Protein AF-A0A4Y1RY99-F1 (afdb_monomer_lite)

Sequence (184 aa):
MVDDGVEVNDATVVSVLRACAETGALGVGRRVHGVVEGRGIGLKANVNSALIDMYAKCGCIRSARQVFDDIVDKDVFAWTAMISGLASHGHCQDAIDLFRKMQGFGIKPDERTMTAVLSACRNAGQVAEGYAYLRSMQNEYGVRPTIQHYGCMVDLLARAGHLKEAEEFIRKMPIEPMWLCVET

InterPro domains:
  IPR002885 Pentatricopeptide repeat [PF01535] (150-173)
  IPR002885 Pentatricopeptide repeat [PF13041] (74-121)
  IPR002885 Pentatricopeptide repeat [PS51375] (75-109)
  IPR002885 Pentatricopeptide repeat [TIGR00756] (49-76)
  IPR002885 Pentatricopeptide repeat [TIGR00756] (78-111)
  IPR011990 Tetratricopeptide-like helical domain superfamily [G3DSA:1.25.40.10] (6-127)
  IPR011990 Tetratricopeptide-like helical domain superfamily [G3DSA:1.25.40.10] (128-182)
  IPR046960 Pentatricopeptide repeat-containing protein At4g14850-like, plant [PTHR47926] (1-178)

Foldseek 3Di:
DDPPDPPDALVNLLVVLVVLLVVLVVVVLVVSVVVCVVVVVLLDQSNLLSSLSSCLSNVNLVSSVVSLVPHPDHAQSSLLSNLLSCLVNLVLVVSLVSVVVCVVVVHAHAPSSLLSNLSSCLSVLVLVVLVVSQVCCCVPRVHDDDPSSLVSNLSSCVVNVVNVVSVVSVVPDPDPDPVVPPDD

Secondary structure (DSSP, 8-state):
---------HHHHHHHHHHHHHHT-HHHHHHHHHHHHHTTGGGSHHHHHHHHHHHHHTT-HHHHHHHHHH-SS--HHHHHHHHHHHHHTT-HHHHHHHHHHHHHTTPPP-HHHHHHHHHHHHHHT-HHHHHHHHHHHHHTS-PPPPHHHHHHHHHHHHHTT-HHHHHHHHHH--PPPGGGGS--

pLDDT: mean 90.22, std 14.16, range [34.56, 98.62]

Organism: Prunus dulcis (NCBI:txid3755)

Structure (mmCIF, N/CA/C/O backbone):
data_AF-A0A4Y1RY99-F1
#
_entry.id   AF-A0A4Y1RY99-F1
#
loop_
_atom_site.group_PDB
_atom_site.id
_atom_site.type_symbol
_atom_site.label_atom_id
_atom_site.label_alt_id
_atom_site.label_comp_id
_atom_site.label_asym_id
_atom_site.label_entity_id
_atom_site.label_seq_id
_atom_site.pdbx_PDB_ins_code
_atom_site.Cartn_x
_atom_site.Cartn_y
_atom_site.Cartn_z
_atom_site.occupancy
_atom_site.B_iso_or_equiv
_atom_site.auth_seq_id
_atom_site.auth_comp_id
_atom_site.auth_asym_id
_atom_site.auth_atom_id
_atom_site.pdbx_PDB_model_num
ATOM 1 N N . MET A 1 1 ? 39.119 -0.200 -24.737 1.00 34.56 1 MET A N 1
ATOM 2 C CA . MET A 1 1 ? 39.310 -1.517 -24.101 1.00 34.56 1 MET A CA 1
ATOM 3 C C . MET A 1 1 ? 37.973 -1.879 -23.502 1.00 34.56 1 MET A C 1
ATOM 5 O O . MET A 1 1 ? 37.446 -1.061 -22.768 1.00 34.56 1 MET A O 1
ATOM 9 N N . VAL A 1 2 ? 37.422 -2.979 -24.016 1.00 38.78 2 VAL A N 1
ATOM 10 C CA . VAL A 1 2 ? 36.182 -3.688 -23.663 1.00 38.78 2 VAL A CA 1
ATOM 11 C C . VAL A 1 2 ? 35.351 -3.058 -22.539 1.00 38.78 2 VAL A C 1
ATOM 13 O O . VAL A 1 2 ? 35.744 -3.064 -21.379 1.00 38.78 2 VAL A O 1
ATOM 16 N N . ASP A 1 3 ? 34.205 -2.514 -22.949 1.00 44.84 3 ASP A N 1
ATOM 17 C CA . ASP A 1 3 ? 33.023 -2.289 -22.122 1.00 44.84 3 ASP A CA 1
ATOM 18 C C . ASP A 1 3 ? 32.632 -3.652 -21.535 1.00 44.84 3 ASP A C 1
ATOM 20 O O . ASP A 1 3 ? 32.071 -4.495 -22.238 1.00 44.84 3 ASP A O 1
ATOM 24 N N . ASP A 1 4 ? 33.048 -3.924 -20.295 1.00 43.06 4 ASP A N 1
ATOM 25 C CA . ASP A 1 4 ? 32.567 -5.079 -19.542 1.00 43.06 4 ASP A CA 1
ATOM 26 C C . ASP A 1 4 ? 31.076 -4.843 -19.304 1.00 43.06 4 ASP A C 1
ATOM 28 O O . ASP A 1 4 ? 30.662 -4.135 -18.383 1.00 43.06 4 ASP A O 1
ATOM 32 N N . GLY A 1 5 ? 30.276 -5.388 -20.220 1.00 45.81 5 GLY A N 1
ATOM 33 C CA . GLY A 1 5 ? 28.829 -5.320 -20.207 1.00 45.81 5 GLY A CA 1
ATOM 34 C C . GLY A 1 5 ? 28.297 -5.918 -18.916 1.00 45.81 5 GLY A C 1
ATOM 35 O O . GLY A 1 5 ? 28.083 -7.124 -18.816 1.00 45.81 5 GLY A O 1
ATOM 36 N N . VAL A 1 6 ? 28.054 -5.061 -17.925 1.00 57.09 6 VAL A N 1
ATOM 37 C CA . VAL A 1 6 ? 27.231 -5.409 -16.774 1.00 57.09 6 VAL A CA 1
ATOM 38 C C . VAL A 1 6 ? 25.838 -5.685 -17.325 1.00 57.09 6 VAL A C 1
ATOM 40 O O . VAL A 1 6 ? 25.083 -4.765 -17.653 1.00 57.09 6 VAL A O 1
ATOM 43 N N . GLU A 1 7 ? 25.504 -6.964 -17.481 1.00 60.34 7 GLU A N 1
ATOM 44 C CA . GLU A 1 7 ? 24.145 -7.367 -17.805 1.00 60.34 7 GLU A CA 1
ATOM 45 C C . GLU A 1 7 ? 23.221 -6.844 -16.708 1.00 60.34 7 GLU A C 1
ATOM 47 O O . GLU A 1 7 ? 23.284 -7.255 -15.548 1.00 60.34 7 GLU A O 1
ATOM 52 N N . VAL A 1 8 ? 22.371 -5.885 -17.080 1.00 68.94 8 VAL A N 1
ATOM 53 C CA . VAL A 1 8 ? 21.318 -5.372 -16.209 1.00 68.94 8 VAL A CA 1
ATOM 54 C C . VAL A 1 8 ? 20.402 -6.539 -15.859 1.00 68.94 8 VAL A C 1
ATOM 56 O O . VAL A 1 8 ? 19.593 -6.970 -16.681 1.00 68.94 8 VAL A O 1
ATOM 59 N N . ASN A 1 9 ? 20.557 -7.043 -14.641 1.00 80.62 9 ASN A N 1
ATOM 60 C CA . ASN A 1 9 ? 19.712 -8.075 -14.067 1.00 80.62 9 ASN A CA 1
ATOM 61 C C . ASN A 1 9 ? 18.640 -7.443 -13.164 1.00 80.62 9 ASN A C 1
ATOM 63 O O . ASN A 1 9 ? 18.664 -6.245 -12.861 1.00 80.62 9 ASN A O 1
ATOM 67 N N . ASP A 1 10 ? 17.677 -8.247 -12.722 1.00 84.75 10 ASP A N 1
ATOM 68 C CA . ASP A 1 10 ? 16.528 -7.754 -11.954 1.00 84.75 10 ASP A CA 1
ATOM 69 C C . ASP A 1 10 ? 16.945 -7.092 -10.639 1.00 84.75 10 ASP A C 1
ATOM 71 O O . ASP A 1 10 ? 16.304 -6.142 -10.199 1.00 84.75 10 ASP A O 1
ATOM 75 N N . ALA A 1 11 ? 18.024 -7.569 -10.010 1.00 87.44 11 ALA A N 1
ATOM 76 C CA . ALA A 1 11 ? 18.517 -7.009 -8.758 1.00 87.44 11 ALA A CA 1
ATOM 77 C C . ALA A 1 11 ? 19.041 -5.580 -8.958 1.00 87.44 11 ALA A C 1
ATOM 79 O O . ALA A 1 11 ? 18.743 -4.704 -8.143 1.00 87.44 11 ALA A O 1
ATOM 80 N N . THR A 1 12 ? 19.748 -5.324 -10.064 1.00 90.50 12 THR A N 1
ATOM 81 C CA . THR A 1 12 ? 20.176 -3.975 -10.464 1.00 90.50 12 THR A CA 1
ATOM 82 C C . THR A 1 12 ? 18.978 -3.072 -10.747 1.00 90.50 12 THR A C 1
ATOM 84 O O . THR A 1 12 ? 18.949 -1.925 -10.310 1.00 90.50 12 THR A O 1
ATOM 87 N N . VAL A 1 13 ? 17.957 -3.575 -11.444 1.00 92.38 13 VAL A N 1
ATOM 88 C CA . VAL A 1 13 ? 16.736 -2.798 -11.711 1.00 92.38 13 VAL A CA 1
ATOM 89 C C . VAL A 1 13 ? 16.025 -2.441 -10.407 1.00 92.38 13 VAL A C 1
ATOM 91 O O . VAL A 1 13 ? 15.715 -1.275 -10.172 1.00 92.38 13 VAL A O 1
ATOM 94 N N . VAL A 1 14 ? 15.793 -3.424 -9.535 1.00 94.44 14 VAL A N 1
ATOM 95 C CA . VAL A 1 14 ? 15.091 -3.226 -8.262 1.00 94.44 14 VAL A CA 1
ATOM 96 C C . VAL A 1 14 ? 15.843 -2.246 -7.361 1.00 94.44 14 VAL A C 1
ATOM 98 O O . VAL A 1 14 ? 15.207 -1.401 -6.732 1.00 94.44 14 VAL A O 1
ATOM 101 N N . SER A 1 15 ? 17.176 -2.312 -7.298 1.00 95.06 15 SER A N 1
ATOM 102 C CA . SER A 1 15 ? 17.961 -1.378 -6.482 1.00 95.06 15 SER A CA 1
ATOM 103 C C . SER A 1 15 ? 17.860 0.060 -6.997 1.00 95.06 15 SER A C 1
ATOM 105 O O . SER A 1 15 ? 17.618 0.973 -6.206 1.00 95.06 15 SER A O 1
ATOM 107 N N . VAL A 1 16 ? 17.943 0.266 -8.316 1.00 95.81 16 VAL A N 1
ATOM 108 C CA . VAL A 1 16 ? 17.782 1.594 -8.928 1.00 95.81 16 VAL A CA 1
ATOM 109 C C . VAL A 1 16 ? 16.363 2.127 -8.727 1.00 95.81 16 VAL A C 1
ATOM 111 O O . VAL A 1 16 ? 16.195 3.297 -8.383 1.00 95.81 16 VAL A O 1
ATOM 114 N N . LEU A 1 17 ? 15.334 1.290 -8.895 1.00 96.88 17 LEU A N 1
ATOM 115 C CA . LEU A 1 17 ? 13.941 1.688 -8.669 1.00 96.88 17 LEU A CA 1
ATOM 116 C C . LEU A 1 17 ? 13.694 2.107 -7.217 1.00 96.88 17 LEU A C 1
ATOM 118 O O . LEU A 1 17 ? 13.035 3.121 -6.993 1.00 96.88 17 LEU A O 1
ATOM 122 N N . ARG A 1 18 ? 14.268 1.392 -6.241 1.00 96.50 18 ARG A N 1
ATOM 123 C CA . ARG A 1 18 ? 14.205 1.775 -4.821 1.00 96.50 18 ARG A CA 1
ATOM 124 C C . ARG A 1 18 ? 14.869 3.124 -4.565 1.00 96.50 18 ARG A C 1
ATOM 126 O O . ARG A 1 18 ? 14.243 3.989 -3.961 1.00 96.50 18 ARG A O 1
ATOM 133 N N . ALA A 1 19 ? 16.071 3.344 -5.098 1.00 97.56 19 ALA A N 1
ATOM 134 C CA . ALA A 1 19 ? 16.746 4.635 -4.980 1.00 97.56 19 ALA A CA 1
ATOM 135 C C . ALA A 1 19 ? 15.913 5.770 -5.604 1.00 97.56 19 ALA A C 1
ATOM 137 O O . ALA A 1 19 ? 15.808 6.856 -5.033 1.00 97.56 19 ALA A O 1
ATOM 138 N N . CYS A 1 20 ? 15.258 5.521 -6.744 1.00 97.75 20 CYS A N 1
ATOM 139 C CA . CYS A 1 20 ? 14.341 6.486 -7.354 1.00 97.75 20 CYS A CA 1
ATOM 140 C C . CYS A 1 20 ? 13.121 6.760 -6.468 1.00 97.75 20 CYS A C 1
ATOM 142 O O . CYS A 1 20 ? 12.706 7.909 -6.354 1.00 97.75 20 CYS A O 1
ATOM 144 N N . ALA A 1 21 ? 12.564 5.727 -5.836 1.00 97.25 21 ALA A N 1
ATOM 145 C CA . ALA A 1 21 ? 11.427 5.842 -4.933 1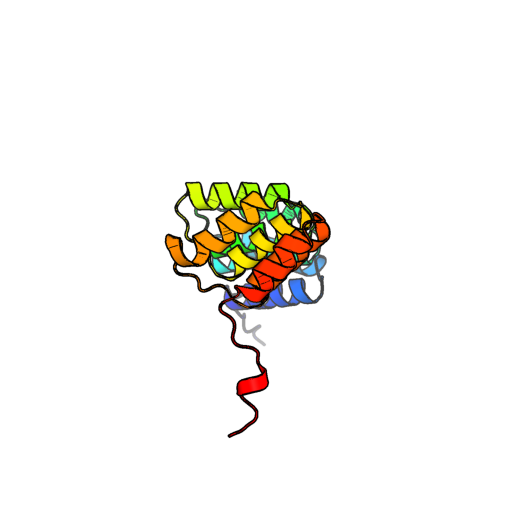.00 97.25 21 ALA A CA 1
ATOM 146 C C . ALA A 1 21 ? 11.757 6.693 -3.694 1.00 97.25 21 ALA A C 1
ATOM 148 O O . ALA A 1 21 ? 10.938 7.498 -3.264 1.00 97.25 21 ALA A O 1
ATOM 149 N N . GLU A 1 22 ? 12.963 6.540 -3.145 1.00 96.69 22 GLU A N 1
ATOM 150 C CA . GLU A 1 22 ? 13.444 7.285 -1.973 1.00 96.69 22 GLU A CA 1
ATOM 151 C C . GLU A 1 22 ? 13.812 8.738 -2.299 1.00 96.69 22 GLU A C 1
ATOM 153 O O . GLU A 1 22 ? 13.601 9.632 -1.484 1.00 96.69 22 GLU A O 1
ATOM 158 N N . THR A 1 23 ? 14.343 8.987 -3.498 1.00 96.75 23 THR A N 1
ATOM 159 C CA . THR A 1 23 ? 14.783 10.325 -3.937 1.00 96.75 23 THR A CA 1
ATOM 160 C C . THR A 1 23 ? 13.725 11.095 -4.729 1.00 96.75 23 THR A C 1
ATOM 162 O O . THR A 1 23 ? 13.947 12.249 -5.090 1.00 96.75 23 THR A O 1
ATOM 165 N N . GLY A 1 24 ? 12.585 10.470 -5.042 1.00 95.94 24 GLY A N 1
ATOM 166 C CA . GLY A 1 24 ? 11.554 11.048 -5.908 1.00 95.94 24 GLY A CA 1
ATOM 167 C C . GLY A 1 24 ? 12.001 11.234 -7.365 1.00 95.94 24 GLY A C 1
ATOM 168 O O . GLY A 1 24 ? 11.433 12.057 -8.087 1.00 95.94 24 GLY A O 1
ATOM 169 N N . ALA A 1 25 ? 13.021 10.501 -7.826 1.00 97.31 25 ALA A N 1
ATOM 170 C CA . ALA A 1 25 ? 13.626 10.653 -9.151 1.00 97.31 25 ALA A CA 1
ATOM 171 C C . ALA A 1 25 ? 12.774 10.031 -10.281 1.00 97.31 25 ALA A C 1
ATOM 173 O O . ALA A 1 25 ? 13.224 9.158 -11.029 1.00 97.31 25 ALA A O 1
ATOM 174 N N . LEU A 1 26 ? 11.541 10.519 -10.458 1.00 97.81 26 LEU A N 1
ATOM 175 C CA . LEU A 1 26 ? 10.558 9.999 -11.419 1.00 97.81 26 LEU A CA 1
ATOM 176 C C . LEU A 1 26 ? 11.094 9.921 -12.856 1.00 97.81 26 LEU A C 1
ATOM 178 O O . LEU A 1 26 ? 10.798 8.979 -13.592 1.00 97.81 26 LEU A O 1
ATOM 182 N N . GLY A 1 27 ? 11.889 10.911 -13.271 1.00 98.00 27 GLY A N 1
ATOM 183 C CA . GLY A 1 27 ? 12.481 10.949 -14.609 1.00 98.00 27 GLY A CA 1
ATOM 184 C C . GLY A 1 27 ? 13.456 9.798 -14.869 1.00 98.00 27 GLY A C 1
ATOM 185 O O . GLY A 1 27 ? 13.501 9.290 -15.988 1.00 98.00 27 GLY A O 1
ATOM 186 N N . VAL A 1 28 ? 14.205 9.364 -13.850 1.00 97.25 28 VAL A N 1
ATOM 187 C CA . VAL A 1 28 ? 15.089 8.189 -13.934 1.00 97.25 28 VAL A CA 1
ATOM 188 C C . VAL A 1 28 ? 14.249 6.916 -13.895 1.00 97.25 28 VAL A C 1
ATOM 190 O O . VAL A 1 28 ? 14.402 6.068 -14.771 1.00 97.25 28 VAL A O 1
ATOM 193 N N . GLY A 1 29 ? 13.291 6.832 -12.968 1.00 97.19 29 GLY A N 1
ATOM 194 C CA . GLY A 1 29 ? 12.382 5.691 -12.846 1.00 97.19 29 GLY A CA 1
ATOM 195 C C . GLY A 1 29 ? 11.637 5.359 -14.145 1.00 97.19 29 GLY A C 1
ATOM 196 O O . GLY A 1 29 ? 11.574 4.197 -14.532 1.00 97.19 29 GLY A O 1
ATOM 197 N N . ARG A 1 30 ? 11.161 6.370 -14.889 1.00 97.75 30 ARG A N 1
ATOM 198 C CA . ARG A 1 30 ? 10.525 6.175 -16.209 1.00 97.75 30 ARG A CA 1
ATOM 199 C C . ARG A 1 30 ? 11.474 5.595 -17.258 1.00 97.75 30 ARG A C 1
ATOM 201 O O . ARG A 1 30 ? 11.059 4.749 -18.042 1.00 97.75 30 ARG A O 1
ATOM 208 N N . ARG A 1 31 ? 12.738 6.032 -17.283 1.00 96.38 31 ARG A N 1
ATOM 209 C CA . ARG A 1 31 ? 13.740 5.481 -18.215 1.00 96.38 31 ARG A CA 1
ATOM 210 C C . ARG A 1 31 ? 14.034 4.024 -17.885 1.00 96.38 31 ARG A C 1
ATOM 212 O O . ARG A 1 31 ? 14.090 3.200 -18.788 1.00 96.38 31 ARG A O 1
ATOM 219 N N . VAL A 1 32 ? 14.176 3.713 -16.595 1.00 94.50 32 VAL A N 1
ATOM 220 C CA . VAL A 1 32 ? 14.372 2.338 -16.122 1.00 94.50 32 VAL A CA 1
ATOM 221 C C . VAL A 1 32 ? 13.173 1.471 -16.492 1.00 94.50 32 VAL A C 1
ATOM 223 O O . VAL A 1 32 ? 13.373 0.382 -17.016 1.00 94.50 32 VAL A O 1
ATOM 226 N N . HIS A 1 33 ? 11.944 1.963 -16.317 1.00 95.38 33 HIS A N 1
ATOM 227 C CA . HIS A 1 33 ? 10.743 1.240 -16.734 1.00 95.38 33 HIS A CA 1
ATOM 228 C C . HIS A 1 33 ? 10.754 0.914 -18.240 1.00 95.38 33 HIS A C 1
ATOM 230 O O . HIS A 1 33 ? 10.561 -0.241 -18.604 1.00 95.38 33 HIS A O 1
ATOM 236 N N . GLY A 1 34 ? 11.114 1.869 -19.106 1.00 93.75 34 GLY A N 1
ATOM 237 C CA . GLY A 1 34 ? 11.253 1.597 -20.544 1.00 93.75 34 GLY A CA 1
ATOM 238 C C . GLY A 1 34 ? 12.332 0.553 -20.879 1.00 93.75 34 GLY A C 1
ATOM 239 O O . GLY A 1 34 ? 12.156 -0.255 -21.789 1.00 93.75 34 GLY A O 1
ATOM 240 N N . VAL A 1 35 ? 13.439 0.508 -20.122 1.00 90.88 35 VAL A N 1
ATOM 241 C CA . VAL A 1 35 ? 14.458 -0.556 -20.255 1.00 90.88 35 VAL A CA 1
ATOM 242 C C . VAL A 1 35 ? 13.903 -1.915 -19.822 1.00 90.88 35 VAL A C 1
ATOM 244 O O . VAL A 1 35 ? 14.194 -2.926 -20.461 1.00 90.88 35 VAL A O 1
ATOM 247 N N . VAL A 1 36 ? 13.106 -1.944 -18.753 1.00 90.62 36 VAL A N 1
ATOM 248 C CA . VAL A 1 36 ? 12.454 -3.158 -18.243 1.00 90.62 36 VAL A CA 1
ATOM 249 C C . VAL A 1 36 ? 11.488 -3.738 -19.276 1.00 90.62 36 VAL A C 1
ATOM 251 O O . VAL A 1 36 ? 11.541 -4.943 -19.531 1.00 90.62 36 VAL A O 1
ATOM 254 N N . GLU A 1 37 ? 10.664 -2.895 -19.902 1.00 89.44 37 GLU A N 1
ATOM 255 C CA . GLU A 1 37 ? 9.744 -3.288 -20.978 1.00 89.44 37 GLU A CA 1
ATOM 256 C C . GLU A 1 37 ? 10.510 -3.789 -22.209 1.00 89.44 37 GLU A C 1
ATOM 258 O O . GLU A 1 37 ? 10.263 -4.896 -22.686 1.00 89.44 37 GLU A O 1
ATOM 263 N N . GLY A 1 38 ? 11.510 -3.030 -22.675 1.00 87.06 38 GLY A N 1
ATOM 264 C CA . GLY A 1 38 ? 12.289 -3.374 -23.869 1.00 87.06 38 GLY A CA 1
ATOM 265 C C . GLY A 1 38 ? 13.112 -4.663 -23.750 1.00 87.06 38 GLY A C 1
ATOM 266 O O . GLY A 1 38 ? 13.481 -5.246 -24.767 1.00 87.06 38 GLY A O 1
ATOM 267 N N . ARG A 1 39 ? 13.398 -5.124 -22.525 1.00 84.38 39 ARG A N 1
ATOM 268 C CA . ARG A 1 39 ? 14.144 -6.365 -22.249 1.00 84.38 39 ARG A CA 1
ATOM 269 C C . ARG A 1 39 ? 13.267 -7.521 -21.755 1.00 84.38 39 ARG A C 1
ATOM 271 O O . ARG A 1 39 ? 13.800 -8.586 -21.459 1.00 84.38 39 ARG A O 1
ATOM 278 N N . GLY A 1 40 ? 11.954 -7.323 -21.609 1.00 78.75 40 GLY A N 1
ATOM 279 C CA . GLY A 1 40 ? 11.049 -8.339 -21.053 1.00 78.75 40 GLY A CA 1
ATOM 280 C C . GLY A 1 40 ? 11.297 -8.668 -19.572 1.00 78.75 40 GLY A C 1
ATOM 281 O O . GLY A 1 40 ? 10.831 -9.691 -19.074 1.00 78.75 40 GLY A O 1
ATOM 282 N N . ILE A 1 41 ? 12.019 -7.808 -18.845 1.00 78.88 41 ILE A N 1
ATOM 283 C CA . ILE A 1 41 ? 12.329 -7.989 -17.415 1.00 78.88 41 ILE A CA 1
ATOM 284 C C . ILE A 1 41 ? 11.069 -7.771 -16.550 1.00 78.88 41 ILE A C 1
ATOM 286 O O . ILE A 1 41 ? 10.960 -8.321 -15.453 1.00 78.88 41 ILE A O 1
ATOM 290 N N . GLY A 1 42 ? 10.081 -7.030 -17.067 1.00 71.19 42 GLY A N 1
ATOM 291 C CA . GLY A 1 42 ? 8.814 -6.709 -16.392 1.00 71.19 42 GLY A CA 1
ATOM 292 C C . GLY A 1 42 ? 7.877 -7.900 -16.172 1.00 71.19 42 GLY A C 1
ATOM 293 O O . GLY A 1 42 ? 6.803 -7.751 -15.610 1.00 71.19 42 GLY A O 1
ATOM 294 N N . LEU A 1 43 ? 8.259 -9.110 -16.580 1.00 73.12 43 LEU A N 1
ATOM 295 C CA . LEU A 1 43 ? 7.497 -10.322 -16.262 1.00 73.12 43 LEU A CA 1
ATOM 296 C C . LEU A 1 43 ? 7.740 -10.816 -14.827 1.00 73.12 43 LEU A C 1
ATOM 298 O O . LEU A 1 43 ? 7.041 -11.708 -14.353 1.00 73.12 43 LEU A O 1
ATOM 302 N N . LYS A 1 44 ? 8.735 -10.261 -14.126 1.00 83.81 44 LYS A N 1
ATOM 303 C CA . LYS A 1 44 ? 9.139 -10.728 -12.797 1.00 83.81 44 LYS A CA 1
ATOM 304 C C . LYS A 1 44 ? 8.462 -9.929 -11.689 1.00 83.81 44 LYS A C 1
ATOM 306 O O . LYS A 1 44 ? 8.506 -8.699 -11.658 1.00 83.81 44 LYS A O 1
ATOM 311 N N . ALA A 1 45 ? 7.877 -10.644 -10.732 1.00 87.06 45 ALA A N 1
ATOM 312 C CA . ALA A 1 45 ? 7.025 -10.054 -9.702 1.00 87.06 45 ALA A CA 1
ATOM 313 C C . ALA A 1 45 ? 7.755 -9.049 -8.781 1.00 87.06 45 ALA A C 1
ATOM 315 O O . ALA A 1 45 ? 7.205 -8.009 -8.407 1.00 87.06 45 ALA A O 1
ATOM 316 N N . ASN A 1 46 ? 9.036 -9.291 -8.485 1.00 90.00 46 ASN A N 1
ATOM 317 C CA . ASN A 1 46 ? 9.875 -8.371 -7.708 1.00 90.00 46 ASN A CA 1
ATOM 318 C C . ASN A 1 46 ? 10.148 -7.038 -8.435 1.00 90.00 46 ASN A C 1
ATOM 320 O O . ASN A 1 46 ? 10.264 -6.001 -7.784 1.00 90.00 46 ASN A O 1
ATOM 324 N N . VAL A 1 47 ? 10.236 -7.047 -9.768 1.00 93.81 47 VAL A N 1
ATOM 325 C CA . VAL A 1 47 ? 10.420 -5.834 -10.579 1.00 93.81 47 VAL A CA 1
ATOM 326 C C . VAL A 1 47 ? 9.115 -5.050 -10.646 1.00 93.81 47 VAL A C 1
ATOM 328 O O . VAL A 1 47 ? 9.121 -3.838 -10.440 1.00 93.81 47 VAL A O 1
ATOM 331 N N . ASN A 1 48 ? 7.990 -5.737 -10.842 1.00 94.25 48 ASN A N 1
ATOM 332 C CA . ASN A 1 48 ? 6.673 -5.104 -10.907 1.00 94.25 48 ASN A CA 1
ATOM 333 C C . ASN A 1 48 ? 6.278 -4.426 -9.594 1.00 94.25 48 ASN A C 1
ATOM 335 O O . ASN A 1 48 ? 5.875 -3.264 -9.595 1.00 94.25 48 ASN A O 1
ATOM 339 N N . SER A 1 49 ? 6.470 -5.100 -8.459 1.00 95.44 49 SER A N 1
ATOM 340 C CA . SER A 1 49 ? 6.244 -4.491 -7.142 1.00 95.44 49 SER A CA 1
ATOM 341 C C . SER A 1 49 ? 7.162 -3.283 -6.894 1.00 95.44 49 SER A C 1
ATOM 343 O O . SER A 1 49 ? 6.702 -2.270 -6.366 1.00 95.44 49 SER A O 1
ATOM 345 N N . ALA A 1 50 ? 8.426 -3.331 -7.338 1.00 96.25 50 ALA A N 1
ATOM 346 C CA . ALA A 1 50 ? 9.346 -2.193 -7.253 1.00 96.25 50 ALA A CA 1
ATOM 347 C C . ALA A 1 50 ? 8.942 -1.018 -8.164 1.00 96.25 50 ALA A C 1
ATOM 349 O O . ALA A 1 50 ? 9.094 0.136 -7.766 1.00 96.25 50 ALA A O 1
ATOM 350 N N . LEU A 1 51 ? 8.405 -1.285 -9.359 1.00 97.50 51 LEU A N 1
ATOM 351 C CA . LEU A 1 51 ? 7.872 -0.254 -10.255 1.00 97.50 51 LEU A CA 1
ATOM 352 C C . LEU A 1 51 ? 6.642 0.431 -9.653 1.00 97.50 51 LEU A C 1
ATOM 354 O O . LEU A 1 51 ? 6.574 1.661 -9.664 1.00 97.50 51 LEU A O 1
ATOM 358 N N . ILE A 1 52 ? 5.705 -0.342 -9.092 1.00 98.31 52 ILE A N 1
ATOM 359 C CA . ILE A 1 52 ? 4.518 0.191 -8.405 1.00 98.31 52 ILE A CA 1
ATOM 360 C C . ILE A 1 52 ? 4.946 1.093 -7.241 1.00 98.31 52 ILE A C 1
ATOM 362 O O . ILE A 1 52 ? 4.501 2.239 -7.169 1.00 98.31 52 ILE A O 1
ATOM 366 N N . ASP A 1 53 ? 5.838 0.611 -6.365 1.00 97.62 53 ASP A N 1
ATOM 367 C CA . ASP A 1 53 ? 6.340 1.377 -5.213 1.00 97.62 53 ASP A CA 1
ATOM 368 C C . ASP A 1 53 ? 7.064 2.659 -5.653 1.00 97.62 53 ASP A C 1
ATOM 370 O O . ASP A 1 53 ? 6.807 3.733 -5.107 1.00 97.62 53 ASP A O 1
ATOM 374 N N . MET A 1 54 ? 7.909 2.575 -6.687 1.00 98.25 54 MET A N 1
ATOM 375 C CA . MET A 1 54 ? 8.617 3.728 -7.247 1.00 98.25 54 MET A CA 1
ATOM 376 C C . MET A 1 54 ? 7.649 4.778 -7.787 1.00 98.25 54 MET A C 1
ATOM 378 O O . MET A 1 54 ? 7.747 5.944 -7.400 1.00 98.25 54 MET A O 1
ATOM 382 N N . TYR A 1 55 ? 6.689 4.392 -8.632 1.00 98.62 55 TYR A N 1
ATOM 383 C CA . TYR A 1 55 ? 5.719 5.342 -9.174 1.00 98.62 55 TYR A CA 1
ATOM 384 C C . TYR A 1 55 ? 4.840 5.947 -8.085 1.00 98.62 55 TYR A C 1
ATOM 386 O O . TYR A 1 55 ? 4.595 7.154 -8.122 1.00 98.62 55 TYR A O 1
ATOM 394 N N . ALA A 1 56 ? 4.391 5.140 -7.119 1.00 98.06 56 ALA A N 1
ATOM 395 C CA . ALA A 1 56 ? 3.604 5.620 -5.995 1.00 98.06 56 ALA A CA 1
ATOM 396 C C . ALA A 1 56 ? 4.403 6.650 -5.188 1.00 98.06 56 ALA A C 1
ATOM 398 O O . ALA A 1 56 ? 3.970 7.789 -5.076 1.00 98.06 56 ALA A O 1
ATOM 399 N N . LYS A 1 57 ? 5.604 6.321 -4.701 1.00 97.56 57 LYS A N 1
ATOM 400 C CA . LYS A 1 57 ? 6.421 7.249 -3.895 1.00 97.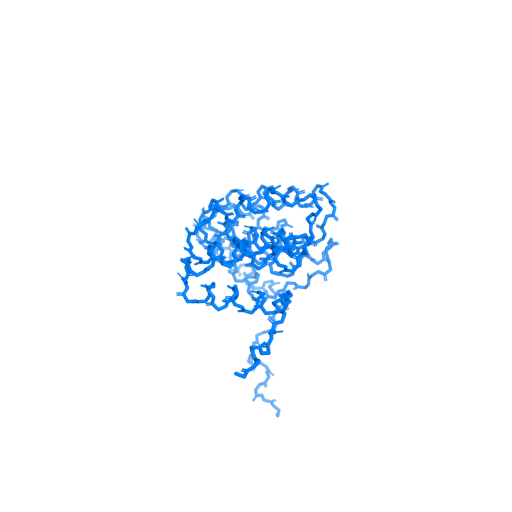56 57 LYS A CA 1
ATOM 401 C C . LYS A 1 57 ? 6.881 8.493 -4.656 1.00 97.56 57 LYS A C 1
ATOM 403 O O . LYS A 1 57 ? 7.040 9.547 -4.053 1.00 97.56 57 LYS A O 1
ATOM 408 N N . CYS A 1 58 ? 7.006 8.413 -5.980 1.00 97.69 58 CYS A N 1
ATOM 409 C CA . CYS A 1 58 ? 7.241 9.574 -6.841 1.00 97.69 58 CYS A CA 1
ATOM 410 C C . CYS A 1 58 ? 5.991 10.451 -7.078 1.00 97.69 58 CYS A C 1
ATOM 412 O O . CYS A 1 58 ? 6.027 11.343 -7.927 1.00 97.69 58 CYS A O 1
ATOM 414 N N . GLY A 1 59 ? 4.865 10.185 -6.409 1.00 96.12 59 GLY A N 1
ATOM 415 C CA . GLY A 1 59 ? 3.625 10.952 -6.556 1.00 96.12 59 GLY A CA 1
ATOM 416 C C . GLY A 1 59 ? 2.831 10.637 -7.829 1.00 96.12 59 GLY A C 1
ATOM 417 O O . GLY A 1 59 ? 1.892 11.353 -8.173 1.00 96.12 59 GLY A O 1
ATOM 418 N N . CYS A 1 60 ? 3.185 9.580 -8.563 1.00 97.56 60 CYS A N 1
ATOM 419 C CA . CYS A 1 60 ? 2.570 9.218 -9.839 1.00 97.56 60 CYS A CA 1
ATOM 420 C C . CYS A 1 60 ? 1.663 7.986 -9.698 1.00 97.56 60 CYS A C 1
ATOM 422 O O . CYS A 1 60 ? 1.831 6.973 -10.381 1.00 97.56 60 CYS A O 1
ATOM 424 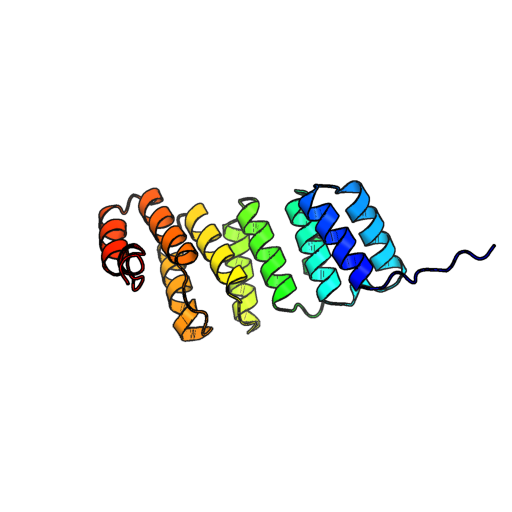N N . ILE A 1 61 ? 0.661 8.089 -8.820 1.00 98.06 61 ILE A N 1
ATOM 425 C CA . ILE A 1 61 ? -0.218 6.968 -8.449 1.00 98.06 61 ILE A CA 1
ATOM 426 C C . ILE A 1 61 ? -0.961 6.342 -9.642 1.00 98.06 61 ILE A C 1
ATOM 428 O O . ILE A 1 61 ? -1.205 5.140 -9.659 1.00 98.06 61 ILE A O 1
ATOM 432 N N . ARG A 1 62 ? -1.266 7.128 -10.685 1.00 97.56 62 ARG A N 1
ATOM 433 C CA . ARG A 1 62 ? -1.901 6.625 -11.916 1.00 97.56 62 ARG A CA 1
ATOM 434 C C . ARG A 1 62 ? -1.001 5.656 -12.682 1.00 97.56 62 ARG A C 1
ATOM 436 O O . ARG A 1 62 ? -1.481 4.628 -13.141 1.00 97.56 62 ARG A O 1
ATOM 443 N N . SER A 1 63 ? 0.293 5.959 -12.796 1.00 98.06 63 SER A N 1
ATOM 444 C CA . SER A 1 63 ? 1.255 5.055 -13.439 1.00 98.06 63 SER A CA 1
ATOM 445 C C . SER A 1 63 ? 1.522 3.823 -12.579 1.00 98.06 63 SER A C 1
ATOM 447 O O . SER A 1 63 ? 1.620 2.731 -13.123 1.00 98.06 63 SER A O 1
ATOM 449 N N . ALA A 1 64 ? 1.548 3.968 -11.249 1.00 98.31 64 ALA A N 1
ATOM 450 C CA . ALA A 1 64 ? 1.600 2.816 -10.347 1.00 98.31 64 ALA A CA 1
ATOM 451 C C . ALA A 1 64 ? 0.401 1.882 -10.574 1.00 98.31 64 ALA A C 1
ATOM 453 O O . ALA A 1 64 ? 0.566 0.669 -10.686 1.00 98.31 64 ALA A O 1
ATOM 454 N N . ARG A 1 65 ? -0.798 2.461 -10.719 1.00 98.12 65 ARG A N 1
ATOM 455 C CA . ARG A 1 65 ? -2.022 1.713 -10.993 1.00 98.12 65 ARG A CA 1
ATOM 456 C C . ARG A 1 65 ? -2.002 1.012 -12.349 1.00 98.12 65 ARG A C 1
ATOM 458 O O . ARG A 1 65 ? -2.426 -0.132 -12.417 1.00 98.12 65 ARG A O 1
ATOM 465 N N . GLN A 1 66 ? -1.487 1.669 -13.385 1.00 97.44 66 GLN A N 1
ATOM 466 C CA . GLN A 1 66 ? -1.330 1.062 -14.705 1.00 97.44 66 GLN A CA 1
ATOM 467 C C . GLN A 1 66 ? -0.421 -0.172 -14.643 1.00 97.44 66 GLN A C 1
ATOM 469 O O . GLN A 1 66 ? -0.851 -1.250 -15.031 1.00 97.44 66 GLN A O 1
ATOM 474 N N . VAL A 1 67 ? 0.774 -0.039 -14.049 1.00 96.88 67 VAL A N 1
ATOM 475 C CA . VAL A 1 67 ? 1.690 -1.178 -13.860 1.00 96.88 67 VAL A CA 1
ATOM 476 C C . VAL A 1 67 ? 1.002 -2.300 -13.090 1.00 96.88 67 VAL A C 1
ATOM 478 O O . VAL A 1 67 ? 1.116 -3.458 -13.467 1.00 96.88 67 VAL A O 1
ATOM 481 N N . PHE A 1 68 ? 0.264 -1.975 -12.026 1.00 97.62 68 PHE A N 1
ATOM 482 C CA . PHE A 1 68 ? -0.490 -2.972 -11.275 1.00 97.62 68 PHE A CA 1
ATOM 483 C C . PHE A 1 68 ? -1.532 -3.686 -12.146 1.00 97.62 68 PHE A C 1
ATOM 485 O O . PHE A 1 68 ? -1.592 -4.914 -12.135 1.00 97.62 68 PHE A O 1
ATOM 492 N N . ASP A 1 69 ? -2.350 -2.952 -12.899 1.00 96.62 69 ASP A N 1
ATOM 493 C CA . ASP A 1 69 ? -3.406 -3.534 -13.730 1.00 96.62 69 ASP A CA 1
ATOM 494 C C . ASP A 1 69 ? -2.839 -4.444 -14.835 1.00 96.62 69 ASP A C 1
ATOM 496 O O . ASP A 1 69 ? -3.416 -5.508 -15.062 1.00 96.62 69 ASP A O 1
ATOM 500 N N . ASP A 1 70 ? -1.677 -4.105 -15.405 1.00 93.88 70 ASP A N 1
ATOM 501 C CA . ASP A 1 70 ? -1.001 -4.865 -16.470 1.00 93.88 70 ASP A CA 1
ATOM 502 C C . ASP A 1 70 ? -0.425 -6.223 -16.005 1.00 93.88 70 ASP A C 1
ATOM 504 O O . ASP A 1 70 ? -0.149 -7.106 -16.821 1.00 93.88 70 ASP A O 1
ATOM 508 N N . ILE A 1 71 ? -0.270 -6.446 -14.693 1.00 93.44 71 ILE A N 1
ATOM 509 C CA . ILE A 1 71 ? 0.202 -7.729 -14.149 1.00 93.44 71 ILE A CA 1
ATOM 510 C C . ILE A 1 71 ? -0.905 -8.783 -14.260 1.00 93.44 71 ILE A C 1
ATOM 512 O O . ILE A 1 71 ? -1.944 -8.664 -13.610 1.00 93.44 71 ILE A O 1
ATOM 516 N N . VAL A 1 72 ? -0.667 -9.861 -15.006 1.00 89.56 72 VAL A N 1
ATOM 517 C CA . VAL A 1 72 ? -1.641 -10.958 -15.155 1.00 89.56 72 VAL A CA 1
ATOM 518 C C . VAL A 1 72 ? -1.829 -11.731 -13.846 1.00 89.56 72 VAL A C 1
ATOM 520 O O . VAL A 1 72 ? -2.957 -11.873 -13.378 1.00 89.56 72 VAL A O 1
ATOM 523 N N . ASP A 1 73 ? -0.732 -12.194 -13.242 1.00 89.75 73 ASP A N 1
ATOM 524 C CA . ASP A 1 73 ? -0.732 -12.928 -11.973 1.00 89.75 73 ASP A CA 1
ATOM 525 C C . ASP A 1 73 ? -0.067 -12.081 -10.883 1.00 89.75 73 ASP A C 1
ATOM 527 O O . ASP A 1 73 ? 1.148 -11.867 -10.876 1.00 89.75 73 ASP A O 1
ATOM 531 N N . LYS A 1 74 ? -0.900 -11.498 -10.020 1.00 93.69 74 LYS A N 1
ATOM 532 C CA . LYS A 1 74 ? -0.483 -10.529 -9.004 1.00 93.69 74 LYS A CA 1
ATOM 533 C C . LYS A 1 74 ? -0.152 -11.260 -7.712 1.00 93.69 74 LYS A C 1
ATOM 535 O O . LYS A 1 74 ? -1.051 -11.775 -7.051 1.00 93.69 74 LYS A O 1
ATOM 540 N N . ASP A 1 75 ? 1.113 -11.225 -7.312 1.00 93.56 75 ASP A N 1
ATOM 541 C CA . ASP A 1 75 ? 1.539 -11.724 -6.009 1.00 93.56 75 ASP A CA 1
ATOM 542 C C . ASP A 1 75 ? 1.186 -10.756 -4.867 1.00 93.56 75 ASP A C 1
ATOM 544 O O . ASP A 1 75 ? 0.774 -9.611 -5.080 1.00 93.56 75 ASP A O 1
ATOM 548 N N . VAL A 1 76 ? 1.368 -11.218 -3.626 1.00 95.81 76 VAL A N 1
ATOM 549 C CA . VAL A 1 76 ? 1.109 -10.413 -2.423 1.00 95.81 76 VAL A CA 1
ATOM 550 C C . VAL A 1 76 ? 1.839 -9.068 -2.469 1.00 95.81 76 VAL A C 1
ATOM 552 O O . VAL A 1 76 ? 1.242 -8.055 -2.128 1.00 95.81 76 VAL A O 1
ATOM 555 N N . PHE A 1 77 ? 3.076 -9.017 -2.971 1.00 95.75 77 PHE A N 1
ATOM 556 C CA . PHE A 1 77 ? 3.877 -7.795 -2.987 1.00 95.75 77 PHE A CA 1
ATOM 557 C C . PHE A 1 77 ? 3.306 -6.726 -3.924 1.00 95.75 77 PHE A C 1
ATOM 559 O O . PHE A 1 77 ? 3.306 -5.547 -3.562 1.00 95.75 77 PHE A O 1
ATOM 566 N N . ALA A 1 78 ? 2.792 -7.107 -5.097 1.00 96.81 78 ALA A N 1
ATOM 567 C CA . ALA A 1 78 ? 2.123 -6.180 -6.007 1.00 96.81 78 ALA A CA 1
ATOM 568 C C . ALA A 1 78 ? 0.842 -5.594 -5.386 1.00 96.81 78 ALA A C 1
ATOM 570 O O . ALA A 1 78 ? 0.625 -4.379 -5.452 1.00 96.81 78 ALA A O 1
ATOM 571 N N . TRP A 1 79 ? 0.028 -6.432 -4.731 1.00 98.19 79 TRP A N 1
ATOM 572 C CA . TRP A 1 79 ? -1.155 -5.980 -3.988 1.00 98.19 79 TRP A CA 1
ATOM 573 C C . TRP A 1 79 ? -0.770 -5.032 -2.850 1.00 98.19 79 TRP A C 1
ATOM 575 O O . TRP A 1 79 ? -1.293 -3.918 -2.787 1.00 98.19 79 TRP A O 1
ATOM 585 N N . THR A 1 80 ? 0.188 -5.421 -2.003 1.00 98.00 80 THR A N 1
ATOM 586 C CA . THR A 1 80 ? 0.678 -4.605 -0.884 1.00 98.00 80 THR A CA 1
ATOM 587 C C . THR A 1 80 ? 1.180 -3.245 -1.360 1.00 98.00 80 THR A C 1
ATOM 589 O O . THR A 1 80 ? 0.826 -2.222 -0.768 1.00 98.00 80 THR A O 1
ATOM 592 N N . ALA A 1 81 ? 1.987 -3.210 -2.427 1.00 97.75 81 ALA A N 1
ATOM 593 C CA . ALA A 1 81 ? 2.554 -1.977 -2.969 1.00 97.75 81 ALA A CA 1
ATOM 594 C C . ALA A 1 81 ? 1.457 -1.019 -3.456 1.00 97.75 81 ALA A C 1
ATOM 596 O O . ALA A 1 81 ? 1.473 0.165 -3.113 1.00 97.75 81 ALA A O 1
ATOM 597 N N . MET A 1 82 ? 0.464 -1.530 -4.191 1.00 98.56 82 MET A N 1
ATOM 598 C CA . MET A 1 82 ? -0.625 -0.704 -4.712 1.00 98.56 82 MET A CA 1
ATOM 599 C C . MET A 1 82 ? -1.565 -0.217 -3.600 1.00 98.56 82 MET A C 1
ATOM 601 O O . MET A 1 82 ? -1.903 0.966 -3.562 1.00 98.56 82 MET A O 1
ATOM 605 N N . ILE A 1 83 ? -1.947 -1.091 -2.661 1.00 98.56 83 ILE A N 1
ATOM 606 C CA . ILE A 1 83 ? -2.798 -0.736 -1.511 1.00 98.56 83 ILE A CA 1
ATOM 607 C C . ILE A 1 83 ? -2.108 0.328 -0.648 1.00 98.56 83 ILE A C 1
ATOM 609 O O . ILE A 1 83 ? -2.723 1.341 -0.307 1.00 98.56 83 ILE A O 1
ATOM 613 N N . SER A 1 84 ? -0.818 0.144 -0.350 1.00 97.75 84 SER A N 1
ATOM 614 C CA . SER A 1 84 ? -0.017 1.121 0.400 1.00 97.75 84 SER A CA 1
ATOM 615 C C . SER A 1 84 ? 0.068 2.454 -0.339 1.00 97.75 84 SER A C 1
ATOM 617 O O . SER A 1 84 ? -0.164 3.504 0.257 1.00 97.75 84 SER A O 1
ATOM 619 N N . GLY A 1 85 ? 0.326 2.413 -1.650 1.00 97.88 85 GLY A N 1
ATOM 620 C CA . GLY A 1 85 ? 0.357 3.599 -2.498 1.00 97.88 85 GLY A CA 1
ATOM 621 C C . GLY A 1 85 ? -0.952 4.387 -2.438 1.00 97.88 85 GLY A C 1
ATOM 622 O O . GLY A 1 85 ? -0.920 5.591 -2.189 1.00 97.88 85 GLY A O 1
ATOM 623 N N . LEU A 1 86 ? -2.101 3.726 -2.605 1.00 98.44 86 LEU A N 1
ATOM 624 C CA . LEU A 1 86 ? -3.418 4.373 -2.535 1.00 98.44 86 LEU A CA 1
ATOM 625 C C . LEU A 1 86 ? -3.669 5.000 -1.159 1.00 98.44 86 LEU A C 1
ATOM 627 O O . LEU A 1 86 ? -4.047 6.171 -1.080 1.00 98.44 86 LEU A O 1
ATOM 631 N N . ALA A 1 87 ? -3.395 4.257 -0.083 1.00 96.81 87 ALA A N 1
ATOM 632 C CA . ALA A 1 87 ? -3.577 4.731 1.286 1.00 96.81 87 ALA A CA 1
ATOM 633 C C . ALA A 1 87 ? -2.730 5.983 1.586 1.00 96.81 87 ALA A C 1
ATOM 635 O O . ALA A 1 87 ? -3.237 6.950 2.159 1.00 96.81 87 ALA A O 1
ATOM 636 N N . SER A 1 88 ? -1.463 6.006 1.156 1.00 94.94 88 SER A N 1
ATOM 637 C CA . SER A 1 88 ? -0.560 7.150 1.348 1.00 94.94 88 SER A CA 1
ATOM 638 C C . SER A 1 88 ? -0.938 8.384 0.522 1.00 94.94 88 SER A C 1
ATOM 640 O O . SER A 1 88 ? -0.614 9.496 0.926 1.00 94.94 88 SER A O 1
ATOM 642 N N . HIS A 1 89 ? -1.641 8.210 -0.600 1.00 95.81 89 HIS A N 1
ATOM 643 C CA . HIS A 1 89 ? -2.091 9.309 -1.467 1.00 95.81 89 HIS A CA 1
ATOM 644 C C . HIS A 1 89 ? -3.512 9.794 -1.147 1.00 95.81 89 HIS A C 1
ATOM 646 O O . HIS A 1 89 ? -4.081 10.580 -1.898 1.00 95.81 89 HIS A O 1
ATOM 652 N N . GLY A 1 90 ? -4.108 9.326 -0.046 1.00 94.44 90 GLY A N 1
ATOM 653 C CA . GLY A 1 90 ? -5.451 9.731 0.371 1.00 94.44 90 GLY A CA 1
ATOM 654 C C . GLY A 1 90 ? -6.589 9.035 -0.382 1.00 94.44 90 GLY A C 1
ATOM 655 O O . GLY A 1 90 ? -7.753 9.286 -0.075 1.00 94.44 90 GLY A O 1
ATOM 656 N N . HIS A 1 91 ? -6.288 8.103 -1.290 1.00 97.00 91 HIS A N 1
ATOM 657 C CA . HIS A 1 91 ? -7.264 7.260 -1.989 1.00 97.00 91 HIS A CA 1
ATOM 658 C C . HIS A 1 91 ? -7.740 6.109 -1.087 1.00 97.00 91 HIS A C 1
ATOM 660 O O . HIS A 1 91 ? -7.600 4.928 -1.400 1.00 97.00 91 HIS A O 1
ATOM 666 N N . CYS A 1 92 ? -8.256 6.459 0.091 1.00 96.50 92 CYS A N 1
ATOM 667 C CA . CYS A 1 92 ? -8.496 5.514 1.180 1.00 96.50 92 CYS A CA 1
ATOM 668 C C . CYS A 1 92 ? -9.583 4.492 0.829 1.00 96.50 92 CYS A C 1
ATOM 670 O O . CYS A 1 92 ? -9.404 3.304 1.078 1.00 96.50 92 CYS A O 1
ATOM 672 N N . GLN A 1 93 ? -10.672 4.939 0.197 1.00 96.81 93 GLN A N 1
ATOM 673 C CA . GLN A 1 93 ? -11.740 4.042 -0.245 1.00 96.81 93 GLN A CA 1
ATOM 674 C C . GLN A 1 93 ? -11.239 3.064 -1.317 1.00 96.81 93 GLN A C 1
ATOM 676 O O . GLN A 1 93 ? -11.466 1.863 -1.198 1.00 96.81 93 GLN A O 1
ATOM 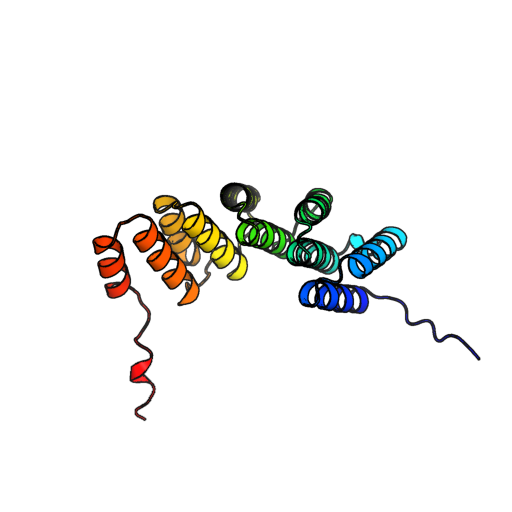681 N N . ASP A 1 94 ? -10.461 3.550 -2.289 1.00 97.75 94 ASP A N 1
ATOM 682 C CA . ASP A 1 94 ? -9.869 2.701 -3.328 1.00 97.75 94 ASP A CA 1
ATOM 683 C C . ASP A 1 94 ? -8.917 1.655 -2.731 1.00 97.75 94 ASP A C 1
ATOM 685 O O . ASP A 1 94 ? -8.890 0.514 -3.190 1.00 97.75 94 ASP A O 1
ATOM 689 N N . ALA A 1 95 ? -8.147 2.015 -1.695 1.00 98.31 95 ALA A N 1
ATOM 690 C CA . ALA A 1 95 ? -7.269 1.084 -0.986 1.00 98.31 95 ALA A CA 1
ATOM 691 C C . ALA A 1 95 ? -8.064 -0.036 -0.292 1.00 98.31 95 ALA A C 1
ATOM 693 O O . ALA A 1 95 ? -7.693 -1.207 -0.386 1.00 98.31 95 ALA A O 1
ATOM 694 N N . ILE A 1 96 ? -9.172 0.314 0.367 1.00 97.75 96 ILE A N 1
ATOM 695 C CA . ILE A 1 96 ? -10.062 -0.635 1.051 1.00 97.75 96 ILE A CA 1
ATOM 696 C C . ILE A 1 96 ? -10.756 -1.551 0.037 1.00 97.75 96 ILE A C 1
ATOM 698 O O . ILE A 1 96 ? -10.797 -2.767 0.219 1.00 97.75 96 ILE A O 1
ATOM 702 N N . ASP A 1 97 ? -11.246 -1.001 -1.072 1.00 97.88 97 ASP A N 1
ATOM 703 C CA . ASP A 1 97 ? -11.889 -1.792 -2.121 1.00 97.88 97 ASP A CA 1
ATOM 704 C C . ASP A 1 97 ? -10.894 -2.704 -2.844 1.00 97.88 97 ASP A C 1
ATOM 706 O O . ASP A 1 97 ? -11.227 -3.838 -3.200 1.00 97.88 97 ASP A O 1
ATOM 710 N N . LEU A 1 98 ? -9.650 -2.254 -3.021 1.00 98.25 98 LEU A N 1
ATOM 711 C CA . LEU A 1 98 ? -8.587 -3.090 -3.564 1.00 98.25 98 LEU A CA 1
ATOM 712 C C . LEU A 1 98 ? -8.201 -4.216 -2.594 1.00 98.25 98 LEU A C 1
ATOM 714 O O . LEU A 1 98 ? -7.994 -5.343 -3.036 1.00 98.25 98 LEU A O 1
ATOM 718 N N . PHE A 1 99 ? -8.191 -3.957 -1.286 1.00 98.31 99 PHE A N 1
ATOM 719 C CA . PHE A 1 99 ? -8.006 -5.000 -0.278 1.00 98.31 99 PHE A CA 1
ATOM 720 C C . PHE A 1 99 ? -9.137 -6.037 -0.296 1.00 98.31 99 PHE A C 1
ATOM 722 O O . PHE A 1 99 ? -8.870 -7.236 -0.311 1.00 98.31 99 PHE A O 1
ATOM 729 N N . ARG A 1 100 ? -10.400 -5.610 -0.407 1.00 97.56 100 ARG A N 1
ATOM 730 C CA . ARG A 1 100 ? -11.541 -6.533 -0.569 1.00 97.56 100 ARG A CA 1
ATOM 731 C C . ARG A 1 100 ? -11.395 -7.409 -1.814 1.00 97.56 100 ARG A C 1
ATOM 733 O O . ARG A 1 100 ? -11.697 -8.600 -1.774 1.00 97.56 100 ARG A O 1
ATOM 740 N N . LYS A 1 101 ? -10.886 -6.848 -2.916 1.00 97.81 101 LYS A N 1
ATOM 741 C CA . LYS A 1 101 ? -10.560 -7.628 -4.122 1.00 97.81 101 LYS A CA 1
ATOM 742 C C . LYS A 1 101 ? -9.453 -8.644 -3.851 1.00 97.81 101 LYS A C 1
ATOM 744 O O . LYS A 1 101 ? -9.640 -9.805 -4.190 1.00 97.81 101 LYS A O 1
ATOM 749 N N . MET A 1 102 ? -8.357 -8.242 -3.206 1.00 97.56 102 MET A N 1
ATOM 750 C CA . MET A 1 102 ? -7.268 -9.144 -2.802 1.00 97.56 102 MET A CA 1
ATOM 751 C C . MET A 1 102 ? -7.794 -10.343 -1.994 1.00 97.56 102 MET A C 1
ATOM 753 O O . MET A 1 102 ? -7.459 -11.487 -2.303 1.00 97.56 102 MET A O 1
ATOM 757 N N . GLN A 1 103 ? -8.684 -10.085 -1.026 1.00 95.81 103 GLN A N 1
ATOM 758 C CA . GLN A 1 103 ? -9.366 -11.122 -0.245 1.00 95.81 103 GLN A CA 1
ATOM 759 C C . GLN A 1 103 ? -10.219 -12.042 -1.135 1.00 95.81 103 GLN A C 1
ATOM 761 O O . GLN A 1 103 ? -10.161 -13.260 -0.990 1.00 95.81 103 GLN A O 1
ATOM 766 N N . GLY A 1 104 ? -10.969 -11.481 -2.091 1.00 96.25 104 GLY A N 1
ATOM 767 C CA . GLY A 1 104 ? -11.777 -12.242 -3.053 1.00 96.25 104 GLY A CA 1
ATOM 768 C C . GLY A 1 104 ? -10.963 -13.154 -3.981 1.00 96.25 104 GLY A C 1
ATOM 769 O O . GLY A 1 104 ? -11.458 -14.201 -4.388 1.00 96.25 104 GLY A O 1
ATOM 770 N N . PHE A 1 105 ? -9.706 -12.801 -4.264 1.00 95.50 105 PHE A N 1
ATOM 771 C CA . PHE A 1 105 ? -8.750 -13.665 -4.971 1.00 95.50 105 PHE A CA 1
ATOM 772 C C . PHE A 1 105 ? -8.075 -14.706 -4.059 1.00 95.50 105 PHE A C 1
ATOM 774 O O . PHE A 1 105 ? -7.267 -15.501 -4.532 1.00 95.50 105 PHE A O 1
ATOM 781 N N . GLY A 1 106 ? -8.380 -14.719 -2.757 1.00 94.88 106 GLY A N 1
ATOM 782 C CA . GLY A 1 106 ? -7.778 -15.639 -1.792 1.00 94.88 106 GLY A CA 1
ATOM 783 C C . GLY A 1 106 ? -6.310 -15.339 -1.476 1.00 94.88 106 GLY A C 1
ATOM 784 O O . GLY A 1 106 ? -5.621 -16.190 -0.911 1.00 94.88 106 GLY A O 1
ATOM 785 N N . ILE A 1 107 ? -5.814 -14.147 -1.826 1.00 95.25 107 ILE A N 1
ATOM 786 C CA . ILE A 1 107 ? -4.427 -13.766 -1.555 1.00 95.25 107 ILE A CA 1
ATOM 787 C C . ILE A 1 107 ? -4.320 -13.288 -0.112 1.00 95.25 107 ILE A C 1
ATOM 789 O O . ILE A 1 107 ? -4.985 -12.337 0.300 1.00 95.25 107 ILE A O 1
ATOM 793 N N . LYS A 1 108 ? -3.467 -13.959 0.665 1.00 95.25 108 LYS A N 1
ATOM 794 C CA . LYS A 1 108 ? -3.268 -13.632 2.077 1.00 95.25 108 LYS A CA 1
ATOM 795 C C . LYS A 1 108 ? -2.470 -12.332 2.222 1.00 95.25 108 LYS A C 1
ATOM 797 O O . LYS A 1 108 ? -1.370 -12.253 1.673 1.00 95.25 108 LYS A O 1
ATOM 802 N N . PRO A 1 109 ? -2.983 -11.338 2.961 1.00 96.50 109 PRO A N 1
ATOM 803 C CA . PRO A 1 109 ? -2.245 -10.119 3.240 1.00 96.50 109 PRO A CA 1
ATOM 804 C C . PRO A 1 109 ? -1.101 -10.349 4.222 1.00 96.50 109 PRO A C 1
ATOM 806 O O . PRO A 1 109 ? -1.186 -11.178 5.129 1.00 96.50 109 PRO A O 1
ATOM 809 N N . ASP A 1 110 ? -0.038 -9.571 4.045 1.00 95.12 110 ASP A N 1
ATOM 810 C CA . ASP A 1 110 ? 1.075 -9.478 4.984 1.00 95.12 110 ASP A CA 1
ATOM 811 C C . ASP A 1 110 ? 0.870 -8.335 5.997 1.00 95.12 110 ASP A C 1
ATOM 813 O O . ASP A 1 110 ? -0.084 -7.556 5.921 1.00 95.12 110 ASP A O 1
ATOM 817 N N . GLU A 1 111 ? 1.786 -8.210 6.960 1.00 95.38 111 GLU A N 1
ATOM 818 C CA . GLU A 1 111 ? 1.747 -7.152 7.980 1.00 95.38 111 GLU A CA 1
ATOM 819 C C . GLU A 1 111 ? 1.670 -5.743 7.366 1.00 95.38 111 GLU A C 1
ATOM 821 O O . GLU A 1 111 ? 0.906 -4.891 7.828 1.00 95.38 111 GLU A O 1
ATOM 826 N N . ARG A 1 112 ? 2.419 -5.505 6.281 1.00 95.31 112 ARG A N 1
ATOM 827 C CA . ARG A 1 112 ? 2.432 -4.215 5.580 1.00 95.31 112 ARG A CA 1
ATOM 828 C C . ARG A 1 112 ? 1.075 -3.896 4.964 1.00 95.31 112 ARG A C 1
ATOM 830 O O . ARG A 1 112 ? 0.607 -2.766 5.093 1.00 95.31 112 ARG A O 1
ATOM 837 N N . THR A 1 113 ? 0.424 -4.885 4.356 1.00 97.06 113 THR A N 1
ATOM 838 C CA . THR A 1 113 ? -0.934 -4.740 3.822 1.00 97.06 113 THR A CA 1
ATOM 839 C C . THR A 1 113 ? -1.905 -4.354 4.930 1.00 97.06 113 THR A C 1
ATOM 841 O O . THR A 1 113 ? -2.657 -3.393 4.779 1.00 97.06 113 THR A O 1
ATOM 844 N N . MET A 1 114 ? -1.854 -5.044 6.073 1.00 97.44 114 MET A N 1
ATOM 845 C CA . MET A 1 114 ? -2.751 -4.760 7.198 1.00 97.44 114 MET A CA 1
ATOM 846 C C . MET A 1 114 ? -2.537 -3.349 7.757 1.00 97.44 114 MET A C 1
ATOM 848 O O . MET A 1 114 ? -3.503 -2.625 7.997 1.00 97.44 114 MET A O 1
ATOM 852 N N . THR A 1 115 ? -1.284 -2.905 7.879 1.00 96.88 115 THR A N 1
ATOM 853 C CA . THR A 1 115 ? -0.959 -1.524 8.264 1.00 96.88 115 THR A CA 1
ATOM 854 C C . THR A 1 115 ? -1.531 -0.498 7.279 1.00 96.88 115 THR A C 1
ATOM 856 O O . THR A 1 115 ? -2.104 0.515 7.701 1.00 96.88 115 THR A O 1
ATOM 859 N N . ALA A 1 116 ? -1.395 -0.744 5.972 1.00 97.44 116 ALA A N 1
ATOM 860 C CA . ALA A 1 116 ? -1.903 0.147 4.933 1.00 97.44 116 ALA A CA 1
ATOM 861 C C . ALA A 1 116 ? -3.435 0.257 4.971 1.00 97.44 116 ALA A C 1
ATOM 863 O O . ALA A 1 116 ? -3.975 1.363 4.931 1.00 97.44 116 ALA A O 1
ATOM 864 N N . VAL A 1 117 ? -4.135 -0.868 5.123 1.00 97.81 117 VAL A N 1
ATOM 865 C CA . VAL A 1 117 ? -5.604 -0.912 5.162 1.00 97.81 117 VAL A CA 1
ATOM 866 C C . VAL A 1 117 ? -6.156 -0.278 6.436 1.00 97.81 117 VAL A C 1
ATOM 868 O O . VAL A 1 117 ? -7.106 0.499 6.359 1.00 97.81 117 VAL A O 1
ATOM 871 N N . LEU A 1 118 ? -5.548 -0.520 7.603 1.00 97.56 118 LEU A N 1
ATOM 872 C CA . LEU A 1 118 ? -5.945 0.169 8.837 1.00 97.56 118 LEU A CA 1
ATOM 873 C C . LEU A 1 118 ? -5.694 1.679 8.750 1.00 97.56 118 LEU A C 1
ATOM 875 O O . LEU A 1 118 ? -6.516 2.468 9.213 1.00 97.56 118 LEU A O 1
ATOM 879 N N . SER A 1 119 ? -4.596 2.096 8.114 1.00 96.75 119 SER A N 1
ATOM 880 C CA . SER A 1 119 ? -4.328 3.516 7.852 1.00 96.75 119 SER A CA 1
ATOM 881 C C . SER A 1 119 ? -5.361 4.127 6.900 1.00 96.75 119 SER A C 1
ATOM 883 O O . SER A 1 119 ? -5.784 5.264 7.111 1.00 96.75 119 SER A O 1
ATOM 885 N N . ALA A 1 120 ? -5.804 3.377 5.887 1.00 97.44 120 ALA A N 1
ATOM 886 C CA . ALA A 1 120 ? -6.889 3.793 5.006 1.00 97.44 120 ALA A CA 1
ATOM 887 C C . ALA A 1 120 ? -8.216 3.922 5.772 1.00 97.44 120 ALA A C 1
ATOM 889 O O . ALA A 1 120 ? -8.878 4.949 5.647 1.00 97.44 120 ALA A O 1
ATOM 890 N N . CYS A 1 121 ? -8.563 2.958 6.633 1.00 97.31 121 CYS A N 1
ATOM 891 C CA . CYS A 1 121 ? -9.764 3.024 7.476 1.00 97.31 121 CYS A CA 1
ATOM 892 C C . CYS A 1 121 ? -9.732 4.248 8.392 1.00 97.31 121 CYS A C 1
ATOM 894 O O . CYS A 1 121 ? -10.697 5.007 8.438 1.00 97.31 121 CYS A O 1
ATOM 896 N N . ARG A 1 122 ? -8.592 4.485 9.054 1.00 95.88 122 ARG A N 1
ATOM 897 C CA . ARG A 1 122 ? -8.333 5.664 9.890 1.00 95.88 122 ARG A CA 1
ATOM 898 C C . ARG A 1 122 ? -8.583 6.970 9.149 1.00 95.88 122 ARG A C 1
ATOM 900 O O . ARG A 1 122 ? -9.279 7.842 9.656 1.00 95.88 122 ARG A O 1
ATOM 907 N N . ASN A 1 123 ? -8.020 7.105 7.953 1.00 94.06 123 ASN A N 1
ATOM 908 C CA . ASN A 1 123 ? -8.151 8.318 7.154 1.00 94.06 123 ASN A CA 1
ATOM 909 C C . ASN A 1 123 ? -9.560 8.474 6.545 1.00 94.06 123 ASN A C 1
ATOM 911 O O . ASN A 1 123 ? -9.997 9.600 6.330 1.00 94.06 123 ASN A O 1
ATOM 915 N N . ALA A 1 124 ? -10.271 7.370 6.296 1.00 94.31 124 ALA A N 1
ATOM 916 C CA . ALA A 1 124 ? -11.649 7.357 5.803 1.00 94.31 124 ALA A CA 1
ATOM 917 C C . ALA A 1 124 ? -12.714 7.467 6.914 1.00 94.31 124 ALA A C 1
ATOM 919 O O . ALA A 1 124 ? -13.894 7.604 6.605 1.00 94.31 124 ALA A O 1
ATOM 920 N N . GLY A 1 125 ? -12.329 7.374 8.193 1.00 94.31 125 GLY A N 1
ATOM 921 C CA . GLY A 1 125 ? -13.265 7.340 9.323 1.00 94.31 125 GLY A CA 1
ATOM 922 C C . GLY A 1 125 ? -14.080 6.042 9.432 1.00 94.31 125 GLY A C 1
ATOM 923 O O . GLY A 1 125 ? -15.123 6.025 10.081 1.00 94.31 125 GLY A O 1
ATOM 924 N N . GLN A 1 126 ? -13.633 4.948 8.807 1.00 95.06 126 GLN A N 1
ATOM 925 C CA . GLN A 1 126 ? -14.356 3.671 8.777 1.00 95.06 126 GLN A CA 1
ATOM 926 C C . GLN A 1 126 ? -14.048 2.816 10.012 1.00 95.06 126 GLN A C 1
ATOM 928 O O . GLN A 1 126 ? -13.223 1.902 9.978 1.00 95.06 126 GLN A O 1
ATOM 933 N N . VAL A 1 127 ? -14.704 3.141 11.131 1.00 96.25 127 VAL A N 1
ATOM 934 C CA . VAL A 1 127 ? -14.506 2.471 12.431 1.00 96.25 127 VAL A CA 1
ATOM 935 C C . VAL A 1 127 ? -14.841 0.977 12.365 1.00 96.25 127 VAL A C 1
ATOM 937 O O . VAL A 1 127 ? -14.060 0.149 12.837 1.00 96.25 127 VAL A O 1
ATOM 940 N N . ALA A 1 128 ? -15.979 0.622 11.761 1.00 96.06 128 ALA A N 1
ATOM 941 C CA . ALA A 1 128 ? -16.445 -0.762 11.692 1.00 96.06 128 ALA A CA 1
ATOM 942 C C . ALA A 1 128 ? -15.473 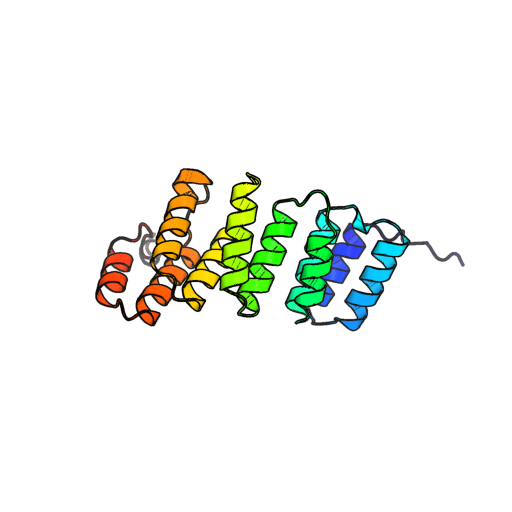-1.652 10.900 1.00 96.06 128 ALA A C 1
ATOM 944 O O . ALA A 1 128 ? -15.055 -2.705 11.390 1.00 96.06 128 ALA A O 1
ATOM 945 N N . GLU A 1 129 ? -15.055 -1.202 9.717 1.00 96.06 129 GLU A N 1
ATOM 946 C CA . GLU A 1 129 ? -14.050 -1.873 8.894 1.00 96.06 129 GLU A CA 1
ATOM 947 C C . GLU A 1 129 ? -12.700 -1.964 9.606 1.00 96.06 129 GLU A C 1
ATOM 949 O O . GLU A 1 129 ? -12.085 -3.029 9.594 1.00 96.06 129 GLU A O 1
ATOM 954 N N . GLY A 1 130 ? -12.263 -0.900 10.290 1.00 96.69 130 GLY A N 1
ATOM 955 C CA . GLY A 1 130 ? -11.030 -0.915 11.078 1.00 96.69 130 GLY A CA 1
ATOM 956 C C . GLY A 1 130 ? -11.007 -2.054 12.104 1.00 96.69 130 GLY A C 1
ATOM 957 O O . GLY A 1 130 ? -10.046 -2.825 12.161 1.00 96.69 130 GLY A O 1
ATOM 958 N N . TYR A 1 131 ? -12.094 -2.230 12.865 1.00 96.44 131 TYR A N 1
ATOM 959 C CA . TYR A 1 131 ? -12.221 -3.340 13.817 1.00 96.44 131 TYR A CA 1
ATOM 960 C C . TYR A 1 131 ? -12.258 -4.709 13.138 1.00 96.44 131 TYR A C 1
ATOM 962 O O . TYR A 1 131 ? -11.627 -5.651 13.630 1.00 96.44 131 TYR A O 1
ATOM 970 N N . ALA A 1 132 ? -12.999 -4.832 12.034 1.00 96.62 132 ALA A N 1
ATOM 971 C CA . ALA A 1 132 ? -13.084 -6.076 11.278 1.00 96.62 132 ALA A CA 1
ATOM 972 C C . ALA A 1 132 ? -11.697 -6.499 10.774 1.00 96.62 132 ALA A C 1
ATOM 974 O O . ALA A 1 132 ? -11.271 -7.634 11.001 1.00 96.62 132 ALA A O 1
ATOM 975 N N . TYR A 1 133 ? -10.948 -5.566 10.186 1.00 96.81 133 TYR A N 1
ATOM 976 C CA . TYR A 1 133 ? -9.616 -5.833 9.664 1.00 96.81 133 TYR A CA 1
ATOM 977 C C . TYR A 1 133 ? -8.605 -6.132 10.767 1.00 96.81 133 TYR A C 1
ATOM 979 O O . TYR A 1 133 ? -7.902 -7.136 10.655 1.00 96.81 133 TYR A O 1
ATOM 987 N N . LEU A 1 134 ? -8.589 -5.379 11.873 1.00 95.81 134 LEU A N 1
ATOM 988 C CA . LEU A 1 134 ? -7.719 -5.686 13.015 1.00 95.81 134 LEU A CA 1
ATOM 989 C C . LEU A 1 134 ? -7.961 -7.111 13.544 1.00 95.81 134 LEU A C 1
ATOM 991 O O . LEU A 1 134 ? -7.013 -7.836 13.835 1.00 95.81 134 LEU A O 1
ATOM 995 N N . ARG A 1 135 ? -9.227 -7.538 13.634 1.00 94.81 135 ARG A N 1
ATOM 996 C CA . ARG A 1 135 ? -9.591 -8.887 14.090 1.00 94.81 135 ARG A CA 1
ATOM 997 C C . ARG A 1 135 ? -9.175 -9.970 13.091 1.00 94.81 135 ARG A C 1
ATOM 999 O O . ARG A 1 135 ? -8.671 -11.014 13.505 1.00 94.81 135 ARG A O 1
ATOM 1006 N N . SER A 1 136 ? -9.360 -9.717 11.795 1.00 95.62 136 SER A N 1
ATOM 1007 C CA . SER A 1 136 ? -8.981 -10.658 10.731 1.00 95.62 136 SER A CA 1
ATOM 1008 C C . SER A 1 136 ? -7.474 -10.941 10.699 1.00 95.62 136 SER A C 1
ATOM 1010 O O . SER A 1 136 ? -7.080 -12.055 10.361 1.00 95.62 136 SER A O 1
ATOM 1012 N N . MET A 1 137 ? -6.630 -9.987 11.134 1.00 94.69 137 MET A N 1
ATOM 1013 C CA . MET A 1 137 ? -5.167 -10.138 11.157 1.00 94.69 137 MET A CA 1
ATOM 1014 C C . MET A 1 137 ? -4.739 -11.463 11.787 1.00 94.69 137 MET A C 1
ATOM 1016 O O . MET A 1 137 ? -4.080 -12.271 11.138 1.00 94.69 137 MET A O 1
ATOM 1020 N N . GLN A 1 138 ? -5.152 -11.710 13.032 1.00 89.00 138 GLN A N 1
ATOM 1021 C CA . GLN A 1 138 ? -4.743 -12.906 13.761 1.00 89.00 138 GLN A CA 1
ATOM 1022 C C . GLN A 1 138 ? -5.643 -14.107 13.455 1.00 89.00 138 GLN A C 1
ATOM 1024 O O . GLN A 1 138 ? -5.140 -15.221 13.331 1.00 89.00 138 GLN A O 1
ATOM 1029 N N . ASN A 1 139 ? -6.952 -13.882 13.305 1.00 91.12 139 ASN A N 1
ATOM 1030 C CA . ASN A 1 139 ? -7.934 -14.961 13.184 1.00 91.12 139 ASN A CA 1
ATOM 1031 C C . ASN A 1 139 ? -7.951 -15.623 11.801 1.00 91.12 139 ASN A C 1
ATOM 1033 O O . ASN A 1 139 ? -8.230 -16.814 11.705 1.00 91.12 139 ASN A O 1
ATOM 1037 N N . GLU A 1 140 ? -7.675 -14.862 10.741 1.00 92.69 140 GLU A N 1
ATOM 1038 C CA . GLU A 1 140 ? -7.756 -15.344 9.357 1.00 92.69 140 GLU A CA 1
ATOM 1039 C C . GLU A 1 140 ? -6.376 -15.439 8.703 1.00 92.69 140 GLU A C 1
ATOM 1041 O O . GLU A 1 140 ? -6.098 -16.385 7.961 1.00 92.69 140 GLU A O 1
ATOM 1046 N N . TYR A 1 141 ? -5.489 -14.480 8.986 1.00 92.50 141 TYR A N 1
ATOM 1047 C CA . TYR A 1 141 ? -4.209 -14.362 8.280 1.00 92.50 141 TYR A CA 1
ATOM 1048 C C . TYR A 1 141 ? -3.000 -14.814 9.101 1.00 92.50 141 TYR A C 1
ATOM 1050 O O . TYR A 1 141 ? -1.921 -14.986 8.539 1.00 92.50 141 TYR A O 1
ATOM 1058 N N . GLY A 1 142 ? -3.162 -15.046 10.408 1.00 91.81 142 GLY A N 1
ATOM 1059 C CA . GLY A 1 142 ? -2.053 -15.397 11.302 1.00 91.81 142 GLY A CA 1
ATOM 1060 C C . GLY A 1 142 ? -1.024 -14.272 11.476 1.00 91.81 142 GLY A C 1
ATOM 1061 O O . GLY A 1 142 ? 0.093 -14.519 11.924 1.00 91.81 142 GLY A O 1
ATOM 1062 N N . VAL A 1 143 ? -1.387 -13.036 11.130 1.00 92.88 143 VAL A N 1
ATOM 1063 C CA . VAL A 1 143 ? -0.569 -11.836 11.308 1.00 92.88 143 VAL A CA 1
ATOM 1064 C C . VAL A 1 143 ? -0.806 -11.298 12.714 1.00 92.88 143 VAL A C 1
ATOM 1066 O O . VAL A 1 143 ? -1.931 -10.967 13.087 1.00 92.88 143 VAL A O 1
ATOM 1069 N N . ARG A 1 144 ? 0.255 -11.194 13.517 1.00 91.38 144 ARG A N 1
ATOM 1070 C CA . ARG A 1 144 ? 0.158 -10.652 14.876 1.00 91.38 144 ARG A CA 1
ATOM 1071 C C . ARG A 1 144 ? 0.015 -9.123 14.821 1.00 91.38 144 ARG A C 1
ATOM 1073 O O . ARG A 1 144 ? 0.904 -8.470 14.277 1.00 91.38 144 ARG A O 1
ATOM 1080 N N . PRO A 1 145 ? -1.038 -8.528 15.411 1.00 93.06 145 PRO A N 1
ATOM 1081 C CA . PRO A 1 145 ? -1.142 -7.076 15.501 1.00 93.06 145 PRO A CA 1
ATOM 1082 C C . PRO A 1 145 ? 0.001 -6.475 16.330 1.00 93.06 145 PRO A C 1
ATOM 1084 O O . PRO A 1 145 ? 0.283 -6.927 17.442 1.00 93.06 145 PRO A O 1
ATOM 1087 N N . THR A 1 146 ? 0.640 -5.439 15.790 1.00 92.38 146 THR A N 1
ATOM 1088 C CA . THR A 1 146 ? 1.720 -4.675 16.443 1.00 92.38 146 THR A CA 1
ATOM 1089 C C . THR A 1 146 ? 1.214 -3.332 16.969 1.00 92.38 146 THR A C 1
ATOM 1091 O O . THR A 1 146 ? 0.114 -2.899 16.621 1.00 92.38 146 THR A O 1
ATOM 1094 N N . ILE A 1 147 ? 2.027 -2.627 17.766 1.00 90.75 147 ILE A N 1
ATOM 1095 C CA . ILE A 1 147 ? 1.688 -1.299 18.313 1.00 90.75 147 ILE A CA 1
ATOM 1096 C C . ILE A 1 147 ? 1.255 -0.292 17.238 1.00 90.75 147 ILE A C 1
ATOM 1098 O O . ILE A 1 147 ? 0.384 0.536 17.489 1.00 90.75 147 ILE A O 1
ATOM 1102 N N . GLN A 1 148 ? 1.789 -0.407 16.020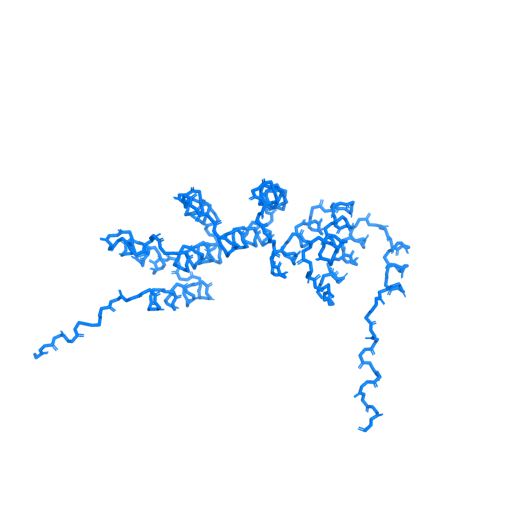 1.00 92.19 148 GLN A N 1
ATOM 1103 C CA . GLN A 1 148 ? 1.400 0.439 14.894 1.00 92.19 148 GLN A CA 1
ATOM 1104 C C . GLN A 1 148 ? -0.060 0.214 14.471 1.00 92.19 148 GLN A C 1
ATOM 1106 O O . GLN A 1 148 ? -0.779 1.177 14.200 1.00 92.19 148 GLN A O 1
ATOM 1111 N N . HIS A 1 149 ? -0.522 -1.038 14.459 1.00 94.75 149 HIS A N 1
ATOM 1112 C CA . HIS A 1 149 ? -1.899 -1.388 14.102 1.00 94.75 149 HIS A CA 1
ATOM 1113 C C . HIS A 1 149 ? -2.883 -0.857 15.148 1.00 94.75 149 HIS A C 1
ATOM 1115 O O . HIS A 1 149 ? -3.874 -0.212 14.807 1.00 94.75 149 HIS A O 1
ATOM 1121 N N . TYR A 1 150 ? -2.566 -1.047 16.430 1.00 94.94 150 TYR A N 1
ATOM 1122 C CA . TYR A 1 150 ? -3.375 -0.502 17.516 1.00 94.94 150 TYR A CA 1
ATOM 1123 C C . TYR A 1 150 ? -3.364 1.031 17.545 1.00 94.94 150 TYR A C 1
ATOM 1125 O O . TYR A 1 150 ? -4.410 1.642 17.745 1.00 94.94 150 TYR A O 1
ATOM 1133 N N . GLY A 1 151 ? -2.219 1.665 17.272 1.00 94.44 151 GLY A N 1
ATOM 1134 C CA . GLY A 1 151 ? -2.120 3.118 17.137 1.00 94.44 151 GLY A CA 1
ATOM 1135 C C . GLY A 1 151 ? -3.020 3.668 16.026 1.00 94.44 151 GLY A C 1
ATOM 1136 O O . GLY A 1 151 ? -3.686 4.682 16.227 1.00 94.44 151 GLY A O 1
ATOM 1137 N N . CYS A 1 152 ? -3.124 2.966 14.888 1.00 95.44 152 CYS A N 1
ATOM 1138 C CA . CYS A 1 152 ? -4.062 3.339 13.824 1.00 95.44 152 CYS A CA 1
ATOM 1139 C C . CYS A 1 152 ? -5.521 3.296 14.296 1.00 95.44 152 CYS A C 1
ATOM 1141 O O . CYS A 1 152 ? -6.290 4.187 13.941 1.00 95.44 152 CYS A O 1
ATOM 1143 N N . MET A 1 153 ? -5.888 2.301 15.107 1.00 97.06 153 MET A N 1
ATOM 1144 C CA . MET A 1 153 ? -7.239 2.174 15.663 1.00 97.06 153 MET A CA 1
ATOM 1145 C C . MET A 1 153 ? -7.557 3.261 16.689 1.00 97.06 153 MET A C 1
ATOM 1147 O O . MET A 1 153 ? -8.649 3.821 16.663 1.00 97.06 153 MET A O 1
ATOM 1151 N N . VAL A 1 154 ? -6.604 3.606 17.557 1.00 96.12 154 VAL A N 1
ATOM 1152 C CA . VAL A 1 154 ? -6.778 4.699 18.524 1.00 96.12 154 VAL A CA 1
ATOM 1153 C C . VAL A 1 154 ? -6.977 6.037 17.808 1.00 96.12 154 VAL A C 1
ATOM 1155 O O . VAL A 1 154 ? -7.918 6.756 18.136 1.00 96.12 154 VAL A O 1
ATOM 1158 N N . ASP A 1 155 ? -6.149 6.358 16.806 1.00 95.56 155 ASP A N 1
ATOM 1159 C CA . ASP A 1 155 ? -6.301 7.602 16.028 1.00 95.56 155 ASP A CA 1
ATOM 1160 C C . ASP A 1 155 ? -7.620 7.611 15.233 1.00 95.56 155 ASP A C 1
ATOM 1162 O O . ASP A 1 155 ? -8.312 8.626 15.183 1.00 95.56 155 ASP A O 1
ATOM 1166 N N . LEU A 1 156 ? -8.040 6.464 14.684 1.00 96.50 156 LEU A N 1
ATOM 1167 C CA . LEU A 1 156 ? -9.336 6.320 14.011 1.00 96.50 156 LEU A CA 1
ATOM 1168 C C . LEU A 1 156 ? -10.505 6.655 14.951 1.00 96.50 156 LEU A C 1
ATOM 1170 O O . LEU A 1 156 ? -11.347 7.482 14.607 1.00 96.50 156 LEU A O 1
ATOM 1174 N N . LEU A 1 157 ? -10.539 6.059 16.146 1.00 97.25 157 LEU A N 1
ATOM 1175 C CA . LEU A 1 157 ? -11.590 6.312 17.138 1.00 97.25 157 LEU A CA 1
ATOM 1176 C C . LEU A 1 157 ? -11.578 7.764 17.621 1.00 97.25 157 LEU A C 1
ATOM 1178 O O . LEU A 1 157 ? -12.634 8.388 17.732 1.00 97.25 157 LEU A O 1
ATOM 1182 N N . ALA A 1 158 ? -10.390 8.322 17.866 1.00 95.69 158 ALA A N 1
ATOM 1183 C CA . ALA A 1 158 ? -10.243 9.709 18.287 1.00 95.69 158 ALA A CA 1
ATOM 1184 C C . ALA A 1 158 ? -10.800 10.679 17.234 1.00 95.69 158 ALA A C 1
ATOM 1186 O O . ALA A 1 158 ? -11.602 11.554 17.565 1.00 95.69 158 ALA A O 1
ATOM 1187 N N . ARG A 1 159 ? -10.442 10.487 15.958 1.00 94.31 159 ARG A N 1
ATOM 1188 C CA . ARG A 1 159 ? -10.927 11.308 14.835 1.00 94.31 159 ARG A CA 1
ATOM 1189 C C . ARG A 1 159 ? -12.416 11.138 14.558 1.00 94.31 159 ARG A C 1
ATOM 1191 O O . ARG A 1 159 ? -13.058 12.098 14.146 1.00 94.31 159 ARG A O 1
ATOM 1198 N N . ALA A 1 160 ? -12.966 9.952 14.807 1.00 94.69 160 ALA A N 1
ATOM 1199 C CA . ALA A 1 160 ? -14.402 9.700 14.720 1.00 94.69 160 ALA A CA 1
ATOM 1200 C C . ALA A 1 160 ? -15.196 10.308 15.897 1.00 94.69 160 ALA A C 1
ATOM 1202 O O . ALA A 1 160 ? -16.423 10.284 15.885 1.00 94.69 160 ALA A O 1
ATOM 1203 N N . GLY A 1 161 ? -14.525 10.857 16.920 1.00 94.50 161 GLY A N 1
ATOM 1204 C CA . GLY A 1 161 ? -15.160 11.421 18.118 1.00 94.50 161 GLY A CA 1
ATOM 1205 C C . GLY A 1 161 ? -15.527 10.379 19.182 1.00 94.50 161 GLY A C 1
ATOM 1206 O O . GLY A 1 161 ? -16.167 10.707 20.182 1.00 94.50 161 GLY A O 1
ATOM 1207 N N . HIS A 1 162 ? -15.100 9.128 19.016 1.00 95.62 162 HIS A N 1
ATOM 1208 C CA . HIS A 1 162 ? -15.413 8.006 19.900 1.00 95.62 162 HIS A CA 1
ATOM 1209 C C . HIS A 1 162 ? -14.423 7.922 21.078 1.00 95.62 162 HIS A C 1
ATOM 1211 O O . HIS A 1 162 ? -13.791 6.897 21.320 1.00 95.62 162 HIS A O 1
ATOM 1217 N N . LEU A 1 163 ? -14.261 9.013 21.835 1.00 95.06 163 LEU A N 1
ATOM 1218 C CA . LEU A 1 163 ? -13.196 9.129 22.847 1.00 95.06 163 LEU A CA 1
ATOM 1219 C C . LEU A 1 163 ? -13.288 8.083 23.968 1.00 95.06 163 LEU A C 1
ATOM 1221 O O . LEU A 1 163 ? -12.270 7.532 24.379 1.00 95.06 163 LEU A O 1
ATOM 1225 N N . LYS A 1 164 ? -14.503 7.777 24.439 1.00 95.88 164 LYS A N 1
ATOM 1226 C CA . LYS A 1 164 ? -14.713 6.743 25.468 1.00 95.88 164 LYS A CA 1
ATOM 1227 C C . LYS A 1 164 ? -14.313 5.357 24.962 1.00 95.88 164 LYS A C 1
ATOM 1229 O O . LYS A 1 164 ? -13.658 4.603 25.671 1.00 95.88 164 LYS A O 1
ATOM 1234 N N . GLU A 1 165 ? -14.674 5.046 23.719 1.00 95.62 165 GLU A N 1
ATOM 1235 C CA . GLU A 1 165 ? -14.310 3.783 23.075 1.00 95.62 165 GLU A CA 1
ATOM 1236 C C . GLU A 1 165 ? -12.794 3.694 22.858 1.00 95.62 165 GLU A C 1
ATOM 1238 O O . GLU A 1 165 ? -12.206 2.644 23.100 1.00 95.62 165 GLU A O 1
ATOM 1243 N N . ALA A 1 166 ? -12.140 4.804 22.495 1.00 95.69 166 ALA A N 1
ATOM 1244 C CA . ALA A 1 166 ? -10.685 4.877 22.382 1.00 95.69 166 ALA A CA 1
ATOM 1245 C C . ALA A 1 166 ? -9.986 4.590 23.724 1.00 95.69 166 ALA A C 1
ATOM 1247 O O . ALA A 1 166 ? -9.038 3.807 23.766 1.00 95.69 166 ALA A O 1
ATOM 1248 N N . GLU A 1 167 ? -10.466 5.173 24.828 1.00 94.50 167 GLU A N 1
ATOM 1249 C CA . GLU A 1 167 ? -9.934 4.918 26.174 1.00 94.50 167 GLU A CA 1
ATOM 1250 C C . GLU A 1 167 ? -10.100 3.446 26.582 1.00 94.50 167 GLU A C 1
ATOM 1252 O O . GLU A 1 167 ? -9.152 2.809 27.050 1.00 94.50 167 GLU A O 1
ATOM 1257 N N . GLU A 1 168 ? -11.289 2.879 26.370 1.00 94.62 168 GLU A N 1
ATOM 1258 C CA . GLU A 1 168 ? -11.538 1.463 26.636 1.00 94.62 168 GLU A CA 1
ATOM 1259 C C . GLU A 1 168 ? -10.663 0.546 25.784 1.00 94.62 168 GLU A C 1
ATOM 1261 O O . GLU A 1 168 ? -10.147 -0.457 26.284 1.00 94.62 168 GLU A O 1
ATOM 1266 N N . PHE A 1 169 ? -10.496 0.881 24.504 1.00 93.75 169 PHE A N 1
ATOM 1267 C CA . PHE A 1 169 ? -9.654 0.136 23.583 1.00 93.75 169 PHE A CA 1
ATOM 1268 C C . PHE A 1 169 ? -8.204 0.118 24.070 1.00 93.75 169 PHE A C 1
ATOM 1270 O O . PHE A 1 169 ? -7.608 -0.955 24.128 1.00 93.75 169 PHE A O 1
ATOM 1277 N N . ILE A 1 170 ? -7.670 1.268 24.507 1.00 92.88 170 ILE A N 1
ATOM 1278 C CA . ILE A 1 170 ? -6.317 1.374 25.071 1.00 92.88 170 ILE A CA 1
ATOM 1279 C C . ILE A 1 170 ? -6.138 0.460 26.279 1.00 92.88 170 ILE A C 1
ATOM 1281 O O . ILE A 1 170 ? -5.159 -0.279 26.349 1.00 92.88 170 ILE A O 1
ATOM 1285 N N . ARG A 1 171 ? -7.102 0.459 27.203 1.00 90.50 171 ARG A N 1
ATOM 1286 C CA . ARG A 1 171 ? -7.039 -0.383 28.408 1.00 90.50 171 ARG A CA 1
ATOM 1287 C C . ARG A 1 171 ? -7.071 -1.880 28.111 1.00 90.50 171 ARG A C 1
ATOM 1289 O O . ARG A 1 171 ? -6.537 -2.657 28.893 1.00 90.50 171 ARG A O 1
ATOM 1296 N N . LYS A 1 172 ? -7.721 -2.286 27.019 1.00 89.25 172 LYS A N 1
ATOM 1297 C CA . LYS A 1 172 ? -7.877 -3.692 26.616 1.00 89.25 172 LYS A CA 1
ATOM 1298 C C . LYS A 1 172 ? -6.753 -4.180 25.693 1.00 89.25 172 LYS A C 1
ATOM 1300 O O . LYS A 1 172 ? -6.764 -5.351 25.318 1.00 89.25 172 LYS A O 1
ATOM 1305 N N . MET A 1 173 ? -5.813 -3.318 25.294 1.00 87.19 173 MET A N 1
ATOM 1306 C CA . MET A 1 173 ? -4.735 -3.719 24.392 1.00 87.19 173 MET A CA 1
ATOM 1307 C C . MET A 1 173 ? -3.837 -4.783 25.042 1.00 87.19 173 MET A C 1
ATOM 1309 O O . MET A 1 173 ? -3.376 -4.584 26.163 1.00 87.19 173 MET A O 1
ATOM 1313 N N . PRO A 1 174 ? -3.492 -5.869 24.328 1.00 81.06 174 PRO A N 1
ATOM 1314 C CA . PRO A 1 174 ? -2.605 -6.919 24.831 1.00 81.06 174 PRO A CA 1
ATOM 1315 C C . PRO A 1 174 ? -1.116 -6.530 24.738 1.00 81.06 174 PRO A C 1
ATOM 1317 O O . PRO A 1 174 ? -0.256 -7.397 24.590 1.00 81.06 174 PRO A O 1
ATOM 1320 N N . ILE A 1 175 ? -0.804 -5.231 24.741 1.00 70.00 175 ILE A N 1
ATOM 1321 C CA . ILE A 1 175 ? 0.565 -4.725 24.648 1.00 70.00 175 ILE A CA 1
ATOM 1322 C C . ILE A 1 175 ? 1.011 -4.378 26.060 1.00 70.00 175 ILE A C 1
ATOM 1324 O O . ILE A 1 175 ? 0.442 -3.483 26.686 1.00 70.00 175 ILE A O 1
ATOM 1328 N N . GLU A 1 176 ? 2.025 -5.080 26.555 1.00 56.41 176 GLU A N 1
ATOM 1329 C CA . GLU A 1 176 ? 2.638 -4.712 27.823 1.00 56.41 176 GLU A CA 1
ATOM 1330 C C . GLU A 1 176 ? 3.230 -3.300 27.725 1.00 56.41 176 GLU A C 1
ATOM 1332 O O . GLU A 1 176 ? 3.895 -2.967 26.735 1.00 56.41 176 GLU A O 1
ATOM 1337 N N . PRO A 1 177 ? 3.004 -2.444 28.730 1.00 55.09 177 PRO A N 1
ATOM 1338 C CA . PRO A 1 177 ? 3.673 -1.164 28.794 1.00 55.09 177 PRO A CA 1
ATOM 1339 C C . PRO A 1 177 ? 5.195 -1.357 28.793 1.00 55.09 177 PRO A C 1
ATOM 1341 O O . PRO A 1 177 ? 5.741 -2.076 29.625 1.00 55.09 177 PRO A O 1
ATOM 1344 N N . MET A 1 178 ? 5.894 -0.667 27.891 1.00 49.91 178 MET A N 1
ATOM 1345 C CA . MET A 1 178 ? 7.342 -0.806 27.662 1.00 49.91 178 MET A CA 1
ATOM 1346 C C . MET A 1 178 ? 8.233 -0.464 28.885 1.00 49.91 178 MET A C 1
ATOM 1348 O O . MET A 1 178 ? 9.452 -0.556 28.797 1.00 49.91 178 MET A O 1
ATOM 1352 N N . TRP A 1 179 ? 7.654 -0.076 30.029 1.00 54.59 179 TRP A N 1
ATOM 1353 C CA . TRP A 1 179 ? 8.377 0.290 31.252 1.00 54.59 179 TRP A CA 1
ATOM 1354 C C . TRP A 1 179 ? 8.742 -0.892 32.165 1.00 54.59 179 TRP A C 1
ATOM 1356 O O . TRP A 1 179 ? 9.515 -0.694 33.094 1.00 54.59 179 TRP A O 1
ATOM 1366 N N . LEU A 1 180 ? 8.274 -2.116 31.893 1.00 46.09 180 LEU A N 1
ATOM 1367 C CA . LEU A 1 180 ? 8.662 -3.306 32.673 1.00 46.09 180 LEU A CA 1
ATOM 1368 C C . LEU A 1 180 ? 9.995 -3.947 32.232 1.00 46.09 180 LEU A C 1
ATOM 1370 O O . LEU A 1 180 ? 10.462 -4.877 32.880 1.00 46.09 180 LEU A O 1
ATOM 1374 N N . CYS A 1 181 ? 10.638 -3.456 31.166 1.00 44.88 181 CYS A N 1
ATOM 1375 C CA . CYS A 1 181 ? 11.905 -4.012 30.662 1.00 44.88 181 CYS A CA 1
ATOM 1376 C C . CYS A 1 181 ? 13.166 -3.227 31.074 1.00 44.88 181 CYS A C 1
ATOM 1378 O O . CYS A 1 181 ? 14.242 -3.536 30.568 1.00 44.88 181 CYS A O 1
ATOM 1380 N N . VAL A 1 182 ? 13.066 -2.211 31.943 1.00 45.59 182 VAL A N 1
ATOM 1381 C CA . VAL A 1 182 ? 14.221 -1.374 32.352 1.00 45.59 182 VAL A CA 1
ATOM 1382 C C . VAL A 1 182 ? 14.730 -1.646 33.774 1.00 45.59 182 VAL A C 1
ATOM 1384 O O . VAL A 1 182 ? 15.648 -0.967 34.224 1.00 45.59 182 VAL A O 1
ATOM 1387 N N . GLU A 1 183 ? 14.200 -2.660 34.461 1.00 38.69 183 GLU A N 1
ATOM 1388 C CA . GLU A 1 183 ? 14.669 -3.080 35.789 1.00 38.69 183 GLU A CA 1
ATOM 1389 C C . GLU A 1 183 ? 14.980 -4.587 35.828 1.00 38.69 183 GLU A C 1
ATOM 1391 O O . GLU A 1 183 ? 14.242 -5.358 36.434 1.00 38.69 183 GLU A O 1
ATOM 1396 N N . THR A 1 184 ? 16.080 -5.011 35.192 1.00 50.19 184 THR A N 1
ATOM 1397 C CA . THR A 1 184 ? 16.851 -6.217 35.575 1.00 50.19 184 THR A CA 1
ATOM 1398 C C . THR A 1 184 ? 18.316 -6.049 35.217 1.00 50.19 184 THR A C 1
ATOM 1400 O O . THR A 1 184 ? 18.571 -5.722 34.034 1.00 50.19 184 THR A O 1
#

Radius of gyration: 19.52 Å; chains: 1; bounding box: 56×27×60 Å